Protein AF-A0A1F8V7Y5-F1 (afdb_monomer_lite)

Sequence (288 aa):
MPNHVTNILSINNTSYERVQEILEAIKYDDKGIGSVDFEKIIP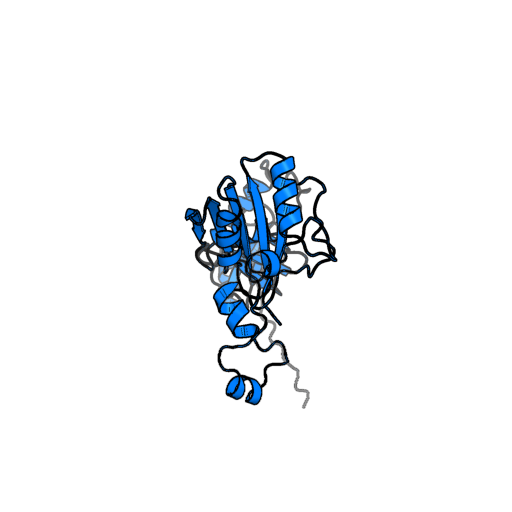MPNNIYRGNLGADEFKLYGENNWYDFCTQEWHTKWNSYWHDDNIEYEEGSSTIRFLTAWSAPDTIIKRLSEMFSDVEFEHKWADEDIGSNCGYCIWQNGEVLEAYLSEDGSKEAYKFAAEILEEELSFDKISGYGYTLTVDGKGYEYSSDVFISSDFQSDQTEGCPACLCYDKYNSKVWLELSTGENDVNITGHDISYYQKLCEDWGMRYCDSWGQYNTYVTELGEDAVRSAFHSEQVDEEIEIG

Foldseek 3Di:
DFWKKKKKKFWDDDDLVVLQVLQQQAADPVPGGLHGWLCSQPNDDPQAAEDDDDPVNCVVRPCRHPQNCCCVQQVFRDTWADPDPPQDDDPSGRMHMIMTTPAHRVNSVLSSQLVVQVIKMKMWMAIPVAQPRTWIFIDHNSDTPDIDDGDRQFQVRNVSNCVSVVHDQDADPVQQWHWDAQQVNGGIDIAHPWDWWFWFAFVLLPGQIWIWTHRQVSQKIFIDGPDDQPPPDPPPDHPVVSVVSRCVVPIHGHNDLVRVQVVLVVRHDRSCVTGRDDPPPPPPPPPD

Structure (mmCIF, N/CA/C/O backbone):
data_AF-A0A1F8V7Y5-F1
#
_entry.id   AF-A0A1F8V7Y5-F1
#
loop_
_atom_site.group_PDB
_atom_site.id
_atom_site.type_symbol
_atom_site.label_atom_id
_atom_site.label_alt_id
_atom_site.label_comp_id
_atom_site.label_asym_id
_atom_site.label_entity_id
_atom_site.label_seq_id
_atom_site.pdbx_PDB_ins_code
_atom_site.Cartn_x
_atom_site.Cartn_y
_atom_site.Cartn_z
_atom_site.occupancy
_atom_site.B_iso_or_equiv
_atom_site.auth_seq_id
_atom_site.auth_comp_id
_atom_site.auth_asym_id
_atom_site.auth_atom_id
_atom_site.pdbx_PDB_model_num
ATOM 1 N N . MET A 1 1 ? 4.632 -15.833 9.960 1.00 59.09 1 MET A N 1
ATOM 2 C CA . MET A 1 1 ? 4.600 -14.493 10.578 1.00 59.09 1 MET A CA 1
ATOM 3 C C . MET A 1 1 ? 3.253 -13.875 10.237 1.00 59.09 1 MET A C 1
ATOM 5 O O . MET A 1 1 ? 2.653 -14.353 9.277 1.00 59.09 1 MET A O 1
ATOM 9 N N . PRO A 1 2 ? 2.686 -12.977 11.057 1.00 77.12 2 PRO A N 1
ATOM 10 C CA . PRO A 1 2 ? 1.515 -12.222 10.623 1.00 77.12 2 PRO A CA 1
ATOM 11 C C . PRO A 1 2 ? 1.912 -11.258 9.500 1.00 77.12 2 PRO A C 1
ATOM 13 O O . PRO A 1 2 ? 3.058 -10.839 9.463 1.00 77.12 2 PRO A O 1
ATOM 16 N N . ASN A 1 3 ? 0.953 -10.959 8.631 1.00 89.06 3 ASN A N 1
ATOM 17 C CA . ASN A 1 3 ? 1.027 -9.863 7.673 1.00 89.06 3 ASN A CA 1
ATOM 18 C C . ASN A 1 3 ? 0.728 -8.551 8.415 1.00 89.06 3 ASN A C 1
ATOM 20 O O . ASN A 1 3 ? -0.233 -8.528 9.203 1.00 89.06 3 ASN A O 1
ATOM 24 N N . HIS A 1 4 ? 1.535 -7.515 8.233 1.00 93.19 4 HIS A N 1
ATOM 25 C CA . HIS A 1 4 ? 1.418 -6.242 8.943 1.00 93.19 4 HIS A CA 1
ATOM 26 C C . HIS A 1 4 ? 0.648 -5.209 8.122 1.00 93.19 4 HIS A C 1
ATOM 28 O O . HIS A 1 4 ? 1.029 -4.870 7.010 1.00 93.19 4 HIS A O 1
ATOM 34 N N . VAL A 1 5 ? -0.422 -4.670 8.706 1.00 95.81 5 VAL A N 1
ATOM 35 C CA . VAL A 1 5 ? -1.196 -3.581 8.105 1.00 95.81 5 VAL A CA 1
ATOM 36 C C . VAL A 1 5 ? -0.925 -2.306 8.884 1.00 95.81 5 VAL A C 1
ATOM 38 O O . VAL A 1 5 ? -1.157 -2.246 10.095 1.00 95.81 5 VAL A O 1
ATOM 41 N N . THR A 1 6 ? -0.439 -1.287 8.186 1.00 96.25 6 THR A N 1
ATOM 42 C CA . THR A 1 6 ? -0.293 0.072 8.703 1.00 96.25 6 THR A CA 1
ATOM 43 C C . THR A 1 6 ? -1.634 0.766 8.696 1.00 96.25 6 THR A C 1
ATOM 45 O O . THR A 1 6 ? -2.326 0.764 7.687 1.00 96.25 6 THR A O 1
ATOM 48 N N . ASN A 1 7 ? -1.986 1.388 9.817 1.00 97.31 7 ASN A N 1
ATOM 49 C CA . ASN A 1 7 ? -3.211 2.151 9.989 1.00 97.31 7 ASN A CA 1
ATOM 50 C C . ASN A 1 7 ? -2.868 3.573 10.418 1.00 97.31 7 ASN A C 1
ATOM 52 O O . ASN A 1 7 ? -2.041 3.775 11.309 1.00 97.31 7 ASN A O 1
ATOM 56 N N . ILE A 1 8 ? -3.555 4.542 9.825 1.00 97.25 8 ILE A N 1
ATOM 57 C CA . ILE A 1 8 ? -3.531 5.947 10.219 1.00 97.25 8 ILE A CA 1
ATOM 58 C C . ILE A 1 8 ? -4.964 6.331 10.570 1.00 97.25 8 ILE A C 1
ATOM 60 O O . ILE A 1 8 ? -5.852 6.251 9.721 1.00 97.25 8 ILE A O 1
ATOM 64 N N . LEU A 1 9 ? -5.196 6.713 11.823 1.00 98.06 9 LEU A N 1
ATOM 65 C CA . LEU A 1 9 ? -6.488 7.189 12.310 1.00 98.06 9 LEU A CA 1
ATOM 66 C C . LEU A 1 9 ? -6.387 8.678 12.629 1.00 98.06 9 LEU A C 1
ATOM 68 O O . LEU A 1 9 ? -5.636 9.063 13.524 1.00 98.06 9 LEU A O 1
ATOM 72 N N . SER A 1 10 ? -7.181 9.490 11.940 1.00 98.31 10 SER A N 1
ATOM 73 C CA . SER A 1 10 ? -7.279 10.935 12.129 1.00 98.31 10 SER A CA 1
ATOM 74 C C . SER A 1 10 ? -8.644 11.310 12.705 1.00 98.31 10 SER A C 1
ATOM 76 O O . SER A 1 10 ? -9.691 10.875 12.223 1.00 98.31 10 SER A O 1
ATOM 78 N N . ILE A 1 11 ? -8.626 12.119 13.763 1.00 98.38 11 ILE A N 1
ATOM 79 C CA . ILE A 1 11 ? -9.806 12.611 14.476 1.00 98.38 11 ILE A CA 1
ATOM 80 C C . ILE A 1 11 ? -10.086 14.037 13.998 1.00 98.38 11 ILE A C 1
ATOM 82 O O . ILE A 1 11 ? -9.348 14.972 14.322 1.00 98.38 11 ILE A O 1
ATOM 86 N N . ASN A 1 12 ? -11.153 14.206 13.224 1.00 94.62 12 ASN A N 1
ATOM 87 C CA . ASN A 1 12 ? -11.414 15.420 12.460 1.00 94.62 12 ASN A CA 1
ATOM 88 C C . ASN A 1 12 ? -12.597 16.220 13.021 1.00 94.62 12 ASN A C 1
ATOM 90 O O . ASN A 1 12 ? -13.421 15.730 13.795 1.00 94.62 12 ASN A O 1
ATOM 94 N N . ASN A 1 13 ? -12.684 17.487 12.602 1.00 93.12 13 ASN A N 1
ATOM 95 C CA . ASN A 1 13 ? -13.832 18.371 12.839 1.00 93.12 13 ASN A CA 1
ATOM 96 C C . ASN A 1 13 ? -14.235 18.545 14.317 1.00 93.12 13 ASN A C 1
ATOM 98 O O . ASN A 1 13 ? -15.399 18.799 14.624 1.00 93.12 13 ASN A O 1
ATOM 102 N N . THR A 1 14 ? -13.276 18.452 15.242 1.00 96.25 14 THR A N 1
ATOM 103 C CA . THR A 1 14 ? -13.531 18.580 16.681 1.00 96.25 14 THR A CA 1
ATOM 104 C C . THR A 1 14 ? -12.452 19.393 17.401 1.00 96.25 14 THR A C 1
ATOM 106 O O . THR A 1 14 ? -11.447 19.779 16.804 1.00 96.25 14 THR A O 1
ATOM 109 N N . SER A 1 15 ? -12.682 19.735 18.672 1.00 97.19 15 SER A N 1
ATOM 110 C CA . SER A 1 15 ? -11.731 20.536 19.452 1.00 97.19 15 SER A CA 1
ATOM 111 C C . SER A 1 15 ? -10.549 19.700 19.939 1.00 97.19 15 SER A C 1
ATOM 113 O O . SER A 1 15 ? -10.656 18.486 20.106 1.00 97.19 15 SER A O 1
ATOM 115 N N . TYR A 1 16 ? -9.432 20.363 20.239 1.00 96.56 16 TYR A N 1
ATOM 116 C CA . TYR A 1 16 ? -8.260 19.717 20.828 1.00 96.56 16 TYR A CA 1
ATOM 117 C C . TYR A 1 16 ? -8.607 18.939 22.106 1.00 96.56 16 TYR A C 1
ATOM 119 O O . TYR A 1 16 ? -8.193 17.799 22.281 1.00 96.56 16 TYR A O 1
ATOM 127 N N . GLU A 1 17 ? -9.422 19.521 22.987 1.00 97.38 17 GLU A N 1
ATOM 128 C CA . GLU A 1 17 ? -9.846 18.876 24.233 1.00 97.38 17 GLU A CA 1
ATOM 129 C C . GLU A 1 17 ? -10.647 17.600 23.964 1.00 97.38 17 GLU A C 1
ATOM 131 O O . GLU A 1 17 ? -10.476 16.609 24.673 1.00 97.38 17 GLU A O 1
ATOM 136 N N . ARG A 1 18 ? -11.486 17.608 22.921 1.00 97.88 18 ARG A N 1
ATOM 137 C CA . ARG A 1 18 ? -12.271 16.441 22.516 1.00 97.88 18 ARG A CA 1
ATOM 138 C C . ARG A 1 18 ? -11.390 15.350 21.910 1.00 97.88 18 ARG A C 1
ATOM 140 O O . ARG A 1 18 ? -11.590 14.183 22.229 1.00 97.88 18 ARG A O 1
ATOM 147 N N . VAL A 1 19 ? -10.384 15.720 21.112 1.00 98.19 19 VAL A N 1
ATOM 148 C CA . VAL A 1 19 ? -9.343 14.788 20.644 1.00 98.19 19 VAL A CA 1
ATOM 149 C C . VAL A 1 19 ? -8.652 14.127 21.838 1.00 98.19 19 VAL A C 1
ATOM 151 O O . VAL A 1 19 ? -8.581 12.903 21.897 1.00 98.19 19 VAL A O 1
ATOM 154 N N . GLN A 1 20 ? -8.195 14.910 22.821 1.00 97.56 20 GLN A N 1
ATOM 155 C CA . GLN A 1 20 ? -7.506 14.368 23.997 1.00 97.56 20 GLN A CA 1
ATOM 156 C C . GLN A 1 20 ? -8.400 13.437 24.827 1.00 97.56 20 GLN A C 1
ATOM 158 O O . GLN A 1 20 ? -7.933 12.394 25.272 1.00 97.56 20 GLN A O 1
ATOM 163 N N . GLU A 1 21 ? -9.684 13.766 25.003 1.00 97.88 21 GLU A N 1
ATOM 164 C CA . GLU A 1 21 ? -10.646 12.884 25.679 1.00 97.88 21 GLU A CA 1
ATOM 165 C C . GLU A 1 21 ? -10.767 11.523 24.980 1.00 97.88 21 GLU A C 1
ATOM 167 O O . GLU A 1 21 ? -10.748 10.484 25.642 1.00 97.88 21 GLU A O 1
ATOM 172 N N . ILE A 1 22 ? -10.861 11.523 23.647 1.00 98.44 22 ILE A N 1
ATOM 173 C CA . ILE A 1 22 ? -10.968 10.298 22.846 1.00 98.44 22 ILE A CA 1
ATOM 174 C C . ILE A 1 22 ? -9.690 9.470 22.966 1.00 98.44 22 ILE A C 1
ATOM 176 O O . ILE A 1 22 ? -9.761 8.279 23.268 1.00 98.44 22 ILE A O 1
ATOM 180 N N . LEU A 1 23 ? -8.524 10.093 22.776 1.00 97.75 23 LEU A N 1
ATOM 181 C CA . LEU A 1 23 ? -7.236 9.403 22.862 1.00 97.75 23 LEU A CA 1
ATOM 182 C C . LEU A 1 23 ? -6.987 8.827 24.266 1.00 97.75 23 LEU A C 1
ATOM 184 O O . LEU A 1 23 ? -6.510 7.701 24.399 1.00 97.75 23 LEU A O 1
ATOM 188 N N . GLU A 1 24 ? -7.366 9.551 25.321 1.00 97.62 24 GLU A N 1
ATOM 189 C CA . GLU A 1 24 ? -7.280 9.073 26.705 1.00 97.62 24 GLU A CA 1
ATOM 190 C C . GLU A 1 24 ? -8.206 7.872 26.962 1.00 97.62 24 GLU A C 1
ATOM 192 O O . GLU A 1 24 ? -7.855 6.962 27.718 1.00 97.62 24 GLU A O 1
ATOM 197 N N . ALA A 1 25 ? -9.374 7.836 26.315 1.00 98.31 25 ALA A N 1
ATOM 198 C CA . ALA A 1 25 ? -10.334 6.745 26.455 1.00 98.31 25 ALA A CA 1
ATOM 199 C C . ALA A 1 25 ? -9.883 5.449 25.763 1.00 98.31 25 ALA A C 1
ATOM 201 O O . ALA A 1 25 ? -10.241 4.369 26.234 1.00 98.31 25 ALA A O 1
ATOM 202 N N . ILE A 1 26 ? -9.109 5.542 24.677 1.00 97.69 26 ILE A N 1
ATOM 203 C CA . ILE A 1 26 ? -8.731 4.377 23.859 1.00 97.69 26 ILE A CA 1
ATOM 204 C C . ILE A 1 26 ? -7.287 3.925 24.040 1.00 97.69 26 ILE A C 1
ATOM 206 O O . ILE A 1 26 ? -6.949 2.849 23.575 1.00 97.69 26 ILE A O 1
ATOM 210 N N . LYS A 1 27 ? -6.421 4.692 24.701 1.00 95.94 27 LYS A N 1
ATOM 211 C CA . LYS A 1 27 ? -5.013 4.311 24.875 1.00 95.94 27 LYS A CA 1
ATOM 212 C C . LYS A 1 27 ? -4.817 3.025 25.667 1.00 95.94 27 LYS A C 1
ATOM 214 O O . LYS A 1 27 ? -5.579 2.737 26.586 1.00 95.94 27 LYS A O 1
ATOM 219 N N . TYR A 1 28 ? -3.698 2.350 25.455 1.00 94.88 28 TYR A N 1
ATOM 220 C CA . TYR A 1 28 ? -3.173 1.390 26.420 1.00 94.88 28 TYR A CA 1
ATOM 221 C C . TYR A 1 28 ? -2.756 2.086 27.723 1.00 94.88 28 TYR A C 1
ATOM 223 O O . TYR A 1 28 ? -2.232 3.206 27.728 1.00 94.88 28 TYR A O 1
ATOM 231 N N . ASP A 1 29 ? -2.958 1.409 28.852 1.00 94.25 29 ASP A N 1
ATOM 232 C CA . ASP A 1 29 ? -2.593 1.946 30.168 1.00 94.25 29 ASP A CA 1
ATOM 233 C C . ASP A 1 29 ? -1.075 2.036 30.372 1.00 94.25 29 ASP A C 1
ATOM 235 O O . ASP A 1 29 ? -0.604 2.955 31.041 1.00 94.25 29 ASP A O 1
ATOM 239 N N . ASP A 1 30 ? -0.313 1.115 29.781 1.00 92.00 30 ASP A N 1
ATOM 240 C CA . ASP A 1 30 ? 1.146 1.037 29.884 1.00 92.00 30 ASP A CA 1
ATOM 241 C C . ASP A 1 30 ? 1.889 1.812 28.783 1.00 92.00 30 ASP A C 1
ATOM 243 O O . ASP A 1 30 ? 3.066 2.122 28.967 1.00 92.00 30 ASP A O 1
ATOM 247 N N . LYS A 1 31 ? 1.226 2.141 27.663 1.00 90.06 31 LYS A N 1
ATOM 248 C CA . LYS A 1 31 ? 1.827 2.901 26.546 1.00 90.06 31 LYS A CA 1
ATOM 249 C C . LYS A 1 31 ? 1.446 4.376 26.511 1.00 90.06 31 LYS A C 1
ATOM 251 O O . LYS A 1 31 ? 2.251 5.184 26.069 1.00 90.06 31 LYS A O 1
ATOM 256 N N . GLY A 1 32 ? 0.270 4.751 27.015 1.00 92.50 32 GLY A N 1
ATOM 257 C CA . GLY A 1 32 ? -0.157 6.151 27.014 1.00 92.50 32 GLY A CA 1
ATOM 258 C C . GLY A 1 32 ? -0.763 6.617 25.682 1.00 92.50 32 GLY A C 1
ATOM 259 O O . GLY A 1 32 ? -1.051 5.813 24.796 1.00 92.50 32 GLY A O 1
ATOM 260 N N . ILE A 1 33 ? -1.020 7.924 25.576 1.00 93.56 33 ILE A N 1
ATOM 261 C CA . ILE A 1 33 ? -1.621 8.564 24.393 1.00 93.56 33 ILE A CA 1
ATOM 262 C C . ILE A 1 33 ? -0.774 8.284 23.142 1.00 93.56 33 ILE A C 1
ATOM 264 O O . ILE A 1 33 ? 0.447 8.202 23.223 1.00 93.56 33 ILE A O 1
ATOM 268 N N . GLY A 1 34 ? -1.444 8.127 21.998 1.00 91.50 34 GLY A N 1
ATOM 269 C CA . GLY A 1 34 ? -0.832 7.676 20.744 1.00 91.50 34 GLY A CA 1
ATOM 270 C C . GLY A 1 34 ? -1.051 6.190 20.468 1.00 91.50 34 GLY A C 1
ATOM 271 O O . GLY A 1 34 ? -0.716 5.710 19.391 1.00 91.50 34 GLY A O 1
ATOM 272 N N . SER A 1 35 ? -1.648 5.473 21.425 1.00 94.31 35 SER A N 1
ATOM 273 C CA . SER A 1 35 ? -1.939 4.047 21.337 1.00 94.31 35 SER A CA 1
ATOM 274 C C . SER A 1 35 ? -3.439 3.736 21.241 1.00 94.31 35 SER A C 1
ATOM 276 O O . SER A 1 35 ? -4.258 4.561 21.640 1.00 94.31 35 SER A O 1
ATOM 278 N N . VAL A 1 36 ? -3.809 2.568 20.692 1.00 96.06 36 VAL A N 1
ATOM 279 C CA . VAL A 1 36 ? -5.210 2.147 20.485 1.00 96.06 36 VAL A CA 1
ATOM 280 C C . VAL A 1 36 ? -5.448 0.748 21.045 1.00 96.06 36 VAL A C 1
ATOM 282 O O . VAL A 1 36 ? -5.140 -0.256 20.414 1.00 96.06 36 VAL A O 1
ATOM 285 N N . ASP A 1 37 ? -6.025 0.670 22.230 1.00 97.38 37 ASP A N 1
ATOM 286 C CA . ASP A 1 37 ? -6.402 -0.577 22.872 1.00 97.38 37 ASP A CA 1
ATOM 287 C C . ASP A 1 37 ? -7.818 -0.999 22.453 1.00 97.38 37 ASP A C 1
ATOM 289 O O . ASP A 1 37 ? -8.823 -0.430 22.891 1.00 97.38 37 ASP A O 1
ATOM 293 N N . PHE A 1 38 ? -7.907 -2.034 21.619 1.00 98.38 38 PHE A N 1
ATOM 294 C CA . PHE A 1 38 ? -9.176 -2.57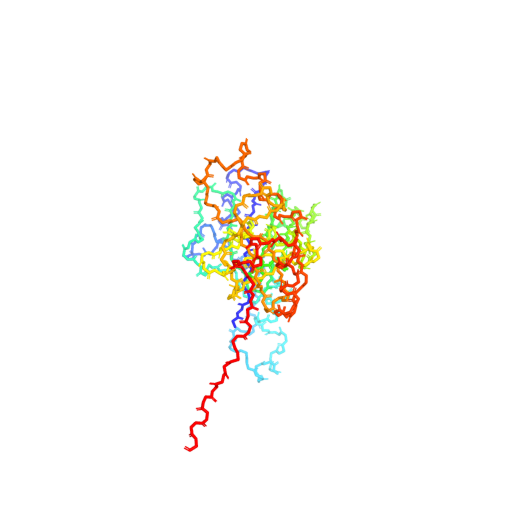8 21.137 1.00 98.38 38 PHE A CA 1
ATOM 295 C C . PHE A 1 38 ? -10.056 -3.105 22.274 1.00 98.38 38 PHE A C 1
ATOM 297 O O . PHE A 1 38 ? -11.279 -3.022 22.169 1.00 98.38 38 PHE A O 1
ATOM 304 N N . GLU A 1 39 ? -9.474 -3.536 23.399 1.00 97.56 39 GLU A N 1
ATOM 305 C CA . GLU A 1 39 ? -10.227 -3.982 24.578 1.00 97.56 39 GLU A CA 1
ATOM 306 C C . GLU A 1 39 ? -11.040 -2.848 25.220 1.00 97.56 39 GLU A C 1
ATOM 308 O O . GLU A 1 39 ? -12.059 -3.100 25.865 1.00 97.56 39 GLU A O 1
ATOM 313 N N . LYS A 1 40 ? -10.639 -1.585 25.032 1.00 98.38 40 LYS A N 1
ATOM 314 C CA . LYS A 1 40 ? -11.397 -0.422 25.524 1.00 98.38 40 LYS A CA 1
ATOM 315 C C . LYS A 1 40 ? -12.559 -0.031 24.612 1.00 98.38 40 LYS A C 1
ATOM 317 O O . LYS A 1 40 ? -13.447 0.703 25.045 1.00 98.38 40 LYS A O 1
ATOM 322 N N . ILE A 1 41 ? -12.569 -0.530 23.376 1.00 98.50 41 ILE A N 1
ATOM 323 C CA . ILE A 1 41 ? -13.566 -0.204 22.349 1.00 98.50 41 ILE A CA 1
ATOM 324 C C . ILE A 1 41 ? -14.566 -1.362 22.204 1.00 98.50 41 ILE A C 1
ATOM 326 O O . ILE A 1 41 ? -15.775 -1.175 22.379 1.00 98.50 41 ILE A O 1
ATOM 330 N N . ILE A 1 42 ? -14.061 -2.572 21.944 1.00 98.50 42 ILE A N 1
ATOM 331 C CA . ILE A 1 42 ? -14.821 -3.826 21.900 1.00 98.50 42 ILE A CA 1
ATOM 332 C C . ILE A 1 42 ? -14.139 -4.827 22.850 1.00 98.50 42 ILE A C 1
ATOM 334 O O . ILE A 1 42 ? -13.244 -5.560 22.428 1.00 98.50 42 ILE A O 1
ATOM 338 N N . PRO A 1 43 ? -14.537 -4.874 24.136 1.00 97.44 43 PRO A N 1
ATOM 339 C CA . PRO A 1 43 ? -13.896 -5.733 25.121 1.00 97.44 43 PRO A CA 1
ATOM 340 C C . PRO A 1 43 ? -14.174 -7.208 24.857 1.00 97.44 43 PRO A C 1
ATOM 342 O O . PRO A 1 43 ? -15.318 -7.638 24.671 1.00 97.44 43 PRO A O 1
ATOM 345 N N . MET A 1 44 ? -13.121 -8.001 24.963 1.00 96.06 44 MET A N 1
ATOM 346 C CA . MET A 1 44 ? -13.172 -9.443 24.905 1.00 96.06 44 MET A CA 1
ATOM 347 C C . MET A 1 44 ? -13.888 -10.012 26.143 1.00 96.06 44 MET A C 1
ATOM 349 O O . MET A 1 44 ? -13.473 -9.743 27.278 1.00 96.06 44 MET A O 1
ATOM 353 N N . PRO A 1 45 ? -14.922 -10.861 25.985 1.00 95.38 45 PRO A N 1
ATOM 354 C CA . PRO A 1 45 ? -15.656 -11.412 27.115 1.00 95.38 45 PRO A CA 1
ATOM 355 C C . PRO A 1 45 ? -14.772 -12.256 28.044 1.00 95.38 45 PRO A C 1
ATOM 357 O O . PRO A 1 45 ? -13.883 -12.989 27.614 1.00 95.38 45 PRO A O 1
ATOM 360 N N . ASN A 1 46 ? -15.060 -12.215 29.347 1.00 93.38 46 ASN A N 1
ATOM 361 C CA . ASN A 1 46 ? -14.278 -12.931 30.367 1.00 93.38 46 ASN A CA 1
ATOM 362 C C . ASN A 1 46 ? -14.373 -14.465 30.273 1.00 93.38 46 ASN A C 1
ATOM 364 O O . ASN A 1 46 ? -13.572 -15.170 30.881 1.00 93.38 46 ASN A O 1
ATOM 368 N N . ASN A 1 47 ? -15.384 -14.992 29.581 1.00 92.31 47 ASN A N 1
ATOM 369 C CA . ASN A 1 47 ? -15.666 -16.424 29.482 1.00 92.31 47 ASN A CA 1
ATOM 370 C C . ASN A 1 47 ? -15.014 -17.102 28.269 1.00 92.31 47 ASN A C 1
ATOM 372 O O . ASN A 1 47 ? -15.292 -18.282 28.034 1.00 92.31 47 ASN A O 1
ATOM 376 N N . ILE A 1 48 ? -14.185 -16.393 27.501 1.00 94.12 48 ILE A N 1
ATOM 377 C CA . ILE A 1 48 ? -13.519 -16.976 26.337 1.00 94.12 48 ILE A CA 1
ATOM 378 C C . ILE A 1 48 ? -12.136 -17.521 26.688 1.00 94.12 48 ILE A C 1
ATOM 380 O O . ILE A 1 48 ? -11.440 -17.014 27.572 1.00 94.12 48 ILE A O 1
ATOM 384 N N . TYR A 1 49 ? -11.723 -18.580 25.997 1.00 95.62 49 TYR A N 1
ATOM 385 C CA . TYR A 1 49 ? -10.416 -19.189 26.216 1.00 95.62 49 TYR A CA 1
ATOM 386 C C . TYR A 1 49 ? -9.287 -18.332 25.623 1.00 95.62 49 TYR A C 1
ATOM 388 O O . TYR A 1 49 ? -9.285 -18.060 24.427 1.00 95.62 49 TYR A O 1
ATOM 396 N N . ARG A 1 50 ? -8.304 -17.946 26.449 1.00 94.12 50 ARG A N 1
ATOM 397 C CA . ARG A 1 50 ? -7.166 -17.068 26.084 1.00 94.12 50 ARG A CA 1
ATOM 398 C C . ARG A 1 50 ? -5.806 -17.783 26.021 1.00 94.12 50 ARG A C 1
ATOM 400 O O . ARG A 1 50 ? -4.765 -17.137 25.995 1.00 94.12 50 ARG A O 1
ATOM 407 N N . GLY A 1 51 ? -5.802 -19.114 26.077 1.00 93.19 51 GLY A N 1
ATOM 408 C CA . GLY A 1 51 ? -4.572 -19.908 26.052 1.00 93.19 51 GLY A CA 1
ATOM 409 C C . GLY A 1 51 ? -4.083 -20.240 24.640 1.00 93.19 51 GLY A C 1
ATOM 410 O O . GLY A 1 51 ? -4.629 -19.778 23.636 1.00 93.19 51 GLY A O 1
ATOM 411 N N . ASN A 1 52 ? -3.046 -21.077 24.572 1.00 93.44 52 ASN A N 1
ATOM 412 C CA . ASN A 1 52 ? -2.514 -21.580 23.308 1.00 93.44 52 ASN A CA 1
ATOM 413 C C . ASN A 1 52 ? -3.555 -22.453 22.602 1.00 93.44 52 ASN A C 1
ATOM 415 O O . ASN A 1 52 ? -4.081 -23.387 23.196 1.00 93.44 52 ASN A O 1
ATOM 419 N N . LEU A 1 53 ? -3.814 -22.173 21.327 1.00 91.75 53 LEU A N 1
A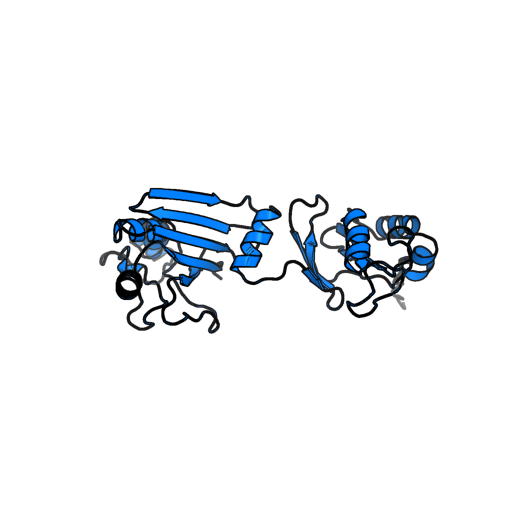TOM 420 C CA . LEU A 1 53 ? -4.785 -22.919 20.535 1.00 91.75 53 LEU A CA 1
ATOM 421 C C . LEU A 1 53 ? -4.103 -24.058 19.778 1.00 91.75 53 LEU A C 1
ATOM 423 O O . LEU A 1 53 ? -3.452 -23.844 18.756 1.00 91.75 53 LEU A O 1
ATOM 427 N N . GLY A 1 54 ? -4.248 -25.274 20.304 1.00 91.56 54 GLY A N 1
ATOM 428 C CA . GLY A 1 54 ? -3.937 -26.520 19.616 1.00 91.56 54 GLY A CA 1
ATOM 429 C C . GLY A 1 54 ? -5.194 -27.213 19.089 1.00 91.56 54 GLY A C 1
ATOM 430 O O . GLY A 1 54 ? -6.325 -26.774 19.300 1.00 91.56 54 GLY A O 1
ATOM 431 N N . ALA A 1 55 ? -5.004 -28.343 18.406 1.00 92.75 55 ALA A N 1
ATOM 432 C CA . ALA A 1 55 ? -6.111 -29.122 17.850 1.00 92.75 55 ALA A CA 1
ATOM 433 C C . ALA A 1 55 ? -7.103 -29.620 18.918 1.00 92.75 55 ALA A C 1
ATOM 435 O O . ALA A 1 55 ? -8.271 -29.849 18.606 1.00 92.75 55 ALA A O 1
ATOM 436 N N . ASP A 1 56 ? -6.656 -29.814 20.159 1.00 95.12 56 ASP A N 1
ATOM 437 C CA . ASP A 1 56 ? -7.517 -30.264 21.252 1.00 95.12 56 ASP A CA 1
ATOM 438 C C . ASP A 1 56 ? -8.263 -29.096 21.907 1.00 95.12 56 ASP A C 1
ATOM 440 O O . ASP A 1 56 ? -9.454 -29.227 22.191 1.00 95.12 56 ASP A O 1
ATOM 444 N N . GLU A 1 57 ? -7.634 -27.927 22.045 1.00 95.25 57 GLU A N 1
ATOM 445 C CA . GLU A 1 57 ? -8.303 -26.706 22.503 1.00 95.25 57 GLU A CA 1
ATOM 446 C C . GLU A 1 57 ? -9.386 -26.255 21.521 1.00 95.25 57 GLU A C 1
ATOM 448 O O . GLU A 1 57 ? -10.488 -25.927 21.954 1.00 95.25 57 GLU A O 1
ATOM 453 N N . PHE A 1 58 ? -9.140 -26.333 20.208 1.00 90.38 58 PHE A N 1
ATOM 454 C CA . PHE A 1 58 ? -10.178 -26.054 19.209 1.00 90.38 58 PHE A CA 1
ATOM 455 C C . PHE A 1 58 ? -11.386 -26.990 19.345 1.00 90.38 58 PHE A C 1
ATOM 457 O O . PHE A 1 58 ? -12.524 -26.542 19.232 1.00 90.38 58 PHE A O 1
ATOM 464 N N . LYS A 1 59 ? -11.179 -28.280 19.649 1.00 92.56 59 LYS A N 1
ATOM 465 C CA . LYS A 1 59 ? -12.295 -29.211 19.907 1.00 92.56 59 LYS A CA 1
ATOM 466 C C . LYS A 1 59 ? -13.045 -28.878 21.195 1.00 92.56 59 LYS A C 1
ATOM 468 O O . LYS A 1 59 ? -14.244 -29.133 21.271 1.00 92.56 59 LYS A O 1
ATOM 473 N N . LEU A 1 60 ? -12.340 -28.389 22.215 1.00 94.12 60 LEU A N 1
ATOM 474 C CA . LEU A 1 60 ? -12.916 -28.122 23.530 1.00 94.12 60 LEU A CA 1
ATOM 475 C C . LEU A 1 60 ? -13.704 -26.810 23.562 1.00 94.12 60 LEU A C 1
ATOM 477 O O . LEU A 1 60 ? -14.777 -26.761 24.160 1.00 94.12 60 LEU A O 1
ATOM 481 N N . TYR A 1 61 ? -13.164 -25.763 22.943 1.00 93.31 61 TYR A N 1
ATOM 482 C CA . TYR A 1 61 ? -13.709 -24.412 23.031 1.00 93.31 61 TYR A CA 1
ATOM 483 C C . TYR A 1 61 ? -14.496 -23.994 21.788 1.00 93.31 61 TYR A C 1
ATOM 485 O O . TYR A 1 61 ? -15.314 -23.081 21.897 1.00 93.31 61 TYR A O 1
ATOM 493 N N . GLY A 1 62 ? -14.315 -24.661 20.640 1.00 91.69 62 GLY A N 1
ATOM 494 C CA . GLY A 1 62 ? -14.912 -24.215 19.378 1.00 91.69 62 GLY A CA 1
ATOM 495 C C . GLY A 1 62 ? -14.585 -22.742 19.139 1.00 91.69 62 GLY A C 1
ATOM 496 O O . GLY A 1 62 ? -13.468 -22.330 19.424 1.00 91.69 62 GLY A O 1
ATOM 497 N N . GLU A 1 63 ? -15.579 -21.948 18.744 1.00 91.50 63 GLU A N 1
ATOM 498 C CA . GLU A 1 63 ? -15.465 -20.494 18.524 1.00 91.50 63 GLU A CA 1
ATOM 499 C C . GLU A 1 63 ? -15.339 -19.668 19.823 1.00 91.50 63 GLU A C 1
ATOM 501 O O . GLU A 1 63 ? -15.078 -18.470 19.785 1.00 91.50 63 GLU A O 1
ATOM 506 N N . ASN A 1 64 ? -15.498 -20.273 21.010 1.00 95.12 64 ASN A N 1
ATOM 507 C CA . ASN A 1 64 ? -15.402 -19.567 22.296 1.00 95.12 64 ASN A CA 1
ATOM 508 C C . ASN A 1 64 ? -13.940 -19.397 22.754 1.00 95.12 64 ASN A C 1
ATOM 510 O O . ASN A 1 64 ? -13.552 -19.788 23.864 1.00 95.12 64 ASN A O 1
ATOM 514 N N . ASN A 1 65 ? -13.110 -18.826 21.888 1.00 95.50 65 ASN A N 1
ATOM 515 C CA . ASN A 1 65 ? -11.703 -18.557 22.141 1.00 95.50 65 ASN A CA 1
ATOM 516 C C . ASN A 1 65 ? -11.283 -17.178 21.609 1.00 95.50 65 ASN A C 1
ATOM 518 O O . ASN A 1 65 ? -11.995 -16.549 20.832 1.00 95.50 65 ASN A O 1
ATOM 522 N N . TRP A 1 66 ? -10.118 -16.709 22.054 1.00 95.62 66 TRP A N 1
ATOM 523 C CA . TRP A 1 66 ? -9.599 -15.387 21.712 1.00 95.62 66 TRP A CA 1
ATOM 524 C C . TRP A 1 66 ? -9.406 -15.172 20.211 1.00 95.62 66 TRP A C 1
ATOM 526 O O . TRP A 1 66 ? -9.615 -14.063 19.741 1.00 95.62 66 TRP A O 1
ATOM 536 N N . TYR A 1 67 ? -9.013 -16.201 19.463 1.00 95.25 67 TYR A N 1
ATOM 537 C CA . TYR A 1 67 ? -8.692 -16.080 18.046 1.00 95.25 67 TYR A CA 1
ATOM 538 C C . TYR A 1 67 ? -9.944 -15.842 17.213 1.00 95.25 67 TYR A C 1
ATOM 540 O O . TYR A 1 67 ? -9.996 -14.893 16.431 1.00 95.25 67 TYR A O 1
ATOM 548 N N . ASP A 1 68 ? -10.963 -16.674 17.423 1.00 95.62 68 ASP A N 1
ATOM 549 C CA . ASP A 1 68 ? -12.242 -16.521 16.735 1.00 95.62 68 ASP A CA 1
ATOM 550 C C . ASP A 1 68 ? -12.925 -15.215 17.154 1.00 95.62 68 ASP A C 1
ATOM 552 O O . ASP A 1 68 ? -13.413 -14.491 16.294 1.00 95.62 68 ASP A O 1
ATOM 556 N N . PHE A 1 69 ? -12.853 -14.831 18.435 1.00 96.88 69 PHE A N 1
ATOM 557 C CA . PHE A 1 69 ? -13.352 -13.526 18.875 1.00 96.88 69 PHE A CA 1
ATOM 558 C C . PHE A 1 69 ? -12.659 -12.364 18.153 1.00 96.88 69 PHE A C 1
ATOM 560 O O . PHE A 1 69 ? -13.337 -11.543 17.549 1.00 96.88 69 PHE A O 1
ATOM 567 N N . CYS A 1 70 ? -11.323 -12.283 18.181 1.00 96.94 70 CYS A N 1
ATOM 568 C CA . CYS A 1 70 ? -10.606 -11.169 17.554 1.00 96.94 70 CYS A CA 1
ATOM 569 C C . CYS A 1 70 ? -10.899 -11.092 16.051 1.00 96.94 70 CYS A C 1
ATOM 571 O O . CYS A 1 70 ? -11.217 -10.026 15.535 1.00 96.94 70 CYS A O 1
ATOM 573 N N . THR A 1 71 ? -10.856 -12.228 15.353 1.00 96.12 71 THR A N 1
ATOM 574 C CA . THR A 1 71 ? -11.092 -12.257 13.903 1.00 96.12 71 THR A CA 1
ATOM 575 C C . THR A 1 71 ? -12.533 -11.923 13.517 1.00 96.12 71 THR A C 1
ATOM 577 O O . THR A 1 71 ? -12.744 -11.397 12.431 1.00 96.12 71 THR A O 1
ATOM 580 N N . GLN A 1 72 ? -13.516 -12.176 14.384 1.00 96.06 72 GLN A N 1
ATOM 581 C CA . GLN A 1 72 ? -14.922 -11.842 14.132 1.00 96.06 72 GLN A CA 1
ATOM 582 C C . GLN A 1 72 ? -15.295 -10.426 14.581 1.00 96.06 72 GLN A C 1
ATOM 584 O O . GLN A 1 72 ? -16.073 -9.761 13.910 1.00 96.06 72 GLN A O 1
ATOM 589 N N . GLU A 1 73 ? -14.761 -9.964 15.710 1.00 97.56 73 GLU A N 1
ATOM 590 C CA . GLU A 1 73 ? -15.211 -8.731 16.364 1.00 97.56 73 GLU A CA 1
ATOM 591 C C . GLU A 1 73 ? -14.258 -7.561 16.137 1.00 97.56 73 GLU A C 1
ATOM 593 O O . GLU A 1 73 ? -14.699 -6.416 16.089 1.00 97.56 73 GLU A O 1
ATOM 598 N N . TRP A 1 74 ? -12.957 -7.814 15.986 1.00 97.88 74 TRP A N 1
ATOM 599 C CA . TRP A 1 74 ? -11.949 -6.790 15.669 1.00 97.88 74 TRP A CA 1
ATOM 600 C C . TRP A 1 74 ? -11.500 -6.845 14.209 1.00 97.88 74 TRP A C 1
ATOM 602 O O . TRP A 1 74 ? -10.789 -5.952 13.760 1.00 97.88 74 TRP A O 1
ATOM 612 N N . HIS A 1 75 ? -11.866 -7.920 13.503 1.00 97.31 75 HIS A N 1
ATOM 613 C CA . HIS A 1 75 ? -11.420 -8.287 12.158 1.00 97.31 75 HIS A CA 1
ATOM 614 C C . HIS A 1 75 ? -9.915 -8.516 11.999 1.00 97.31 75 HIS A C 1
ATOM 616 O O . HIS A 1 75 ? -9.483 -8.963 10.941 1.00 97.31 75 HIS A O 1
ATOM 622 N N . THR A 1 76 ? -9.130 -8.337 13.058 1.00 96.94 76 THR A N 1
ATOM 623 C CA . THR A 1 76 ? -7.684 -8.559 13.105 1.00 96.94 76 THR A CA 1
ATOM 624 C C . THR A 1 76 ? -7.353 -9.777 13.956 1.00 96.94 76 THR A C 1
ATOM 626 O O . THR A 1 76 ? -8.145 -10.234 14.782 1.00 96.94 76 THR A O 1
ATOM 629 N N . LYS A 1 77 ? -6.140 -10.321 13.809 1.00 95.12 77 LYS A N 1
ATOM 630 C CA . LYS A 1 77 ? -5.726 -11.471 14.633 1.00 95.12 77 LYS A CA 1
ATOM 631 C C . LYS A 1 77 ? -5.684 -11.136 16.124 1.00 95.12 77 LYS A C 1
ATOM 633 O O . LYS A 1 77 ? -6.132 -11.927 16.948 1.00 95.12 77 LYS A O 1
ATOM 638 N N . TRP A 1 78 ? -5.054 -10.011 16.448 1.00 94.12 78 TRP A N 1
ATOM 639 C CA . TRP A 1 78 ? -4.752 -9.525 17.794 1.00 94.12 78 TRP A CA 1
ATOM 640 C C . TRP A 1 78 ? -5.037 -8.022 17.855 1.00 94.12 78 TRP A C 1
ATOM 642 O O . TRP A 1 78 ? -5.361 -7.403 16.840 1.00 94.12 78 TRP A O 1
ATOM 652 N N . ASN A 1 79 ? -4.887 -7.457 19.050 1.00 96.12 79 ASN A N 1
ATOM 653 C CA . ASN A 1 79 ? -4.977 -6.022 19.305 1.00 96.12 79 ASN A CA 1
ATOM 654 C C . ASN A 1 79 ? -3.937 -5.233 18.477 1.00 96.12 79 ASN A C 1
ATOM 656 O O . ASN A 1 79 ? -3.036 -5.834 17.882 1.00 96.12 79 ASN A O 1
ATOM 660 N N . SER A 1 80 ? -4.052 -3.905 18.431 1.00 95.50 80 SER A N 1
ATOM 661 C CA . SER A 1 80 ? -3.072 -3.063 17.738 1.00 95.50 80 SER A CA 1
ATOM 662 C C . SER A 1 80 ? -1.697 -3.123 18.408 1.00 95.50 80 SER A C 1
ATOM 664 O O . SER A 1 80 ? -1.581 -3.429 19.599 1.00 95.50 80 SER A O 1
ATOM 666 N N . TYR A 1 81 ? -0.644 -2.822 17.659 1.00 92.38 81 TYR A N 1
ATOM 667 C CA . TYR A 1 81 ? 0.722 -2.829 18.175 1.00 92.38 81 TYR A CA 1
ATOM 668 C C . TYR A 1 81 ? 1.638 -1.870 17.400 1.00 92.38 81 TYR A C 1
ATOM 670 O O . TYR A 1 81 ? 1.261 -1.300 16.376 1.00 92.38 81 TYR A O 1
ATOM 678 N N . TRP A 1 82 ? 2.870 -1.741 17.894 1.00 82.62 82 TRP A N 1
ATOM 679 C CA . TRP A 1 82 ? 4.002 -1.072 17.254 1.00 82.62 82 TRP A CA 1
ATOM 680 C C . TRP A 1 82 ? 5.076 -2.141 17.057 1.00 82.62 82 TRP A C 1
ATOM 682 O O . TRP A 1 82 ? 5.472 -2.774 18.035 1.00 82.62 82 TRP A O 1
ATOM 692 N N . HIS A 1 83 ? 5.498 -2.396 15.818 1.00 60.47 83 HIS A N 1
ATOM 693 C CA . HIS A 1 83 ? 6.664 -3.258 15.549 1.00 60.47 83 HIS A CA 1
ATOM 694 C C . HIS A 1 83 ? 7.941 -2.462 15.363 1.00 60.47 83 HIS A C 1
ATOM 696 O O . HIS A 1 83 ? 9.021 -3.022 15.523 1.00 60.47 83 HIS A O 1
ATOM 702 N N . ASP A 1 84 ? 7.806 -1.182 15.034 1.00 57.47 84 ASP A N 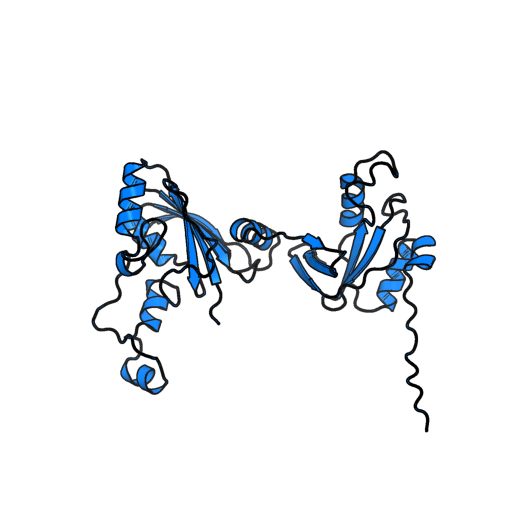1
ATOM 703 C CA . ASP A 1 84 ? 8.921 -0.291 14.790 1.00 57.47 84 ASP A CA 1
ATOM 704 C C . ASP A 1 84 ? 8.958 0.788 15.877 1.00 57.47 84 ASP A C 1
ATOM 706 O O . ASP A 1 84 ? 7.946 1.445 16.141 1.00 57.47 84 ASP A O 1
ATOM 710 N N . ASP A 1 85 ? 10.130 0.962 16.491 1.00 57.69 85 ASP A N 1
ATOM 711 C CA . ASP A 1 85 ? 10.414 2.041 17.442 1.00 57.69 85 ASP A CA 1
ATOM 712 C C . ASP A 1 85 ? 10.251 3.429 16.781 1.00 57.69 85 ASP A C 1
ATOM 714 O O . ASP A 1 85 ? 10.166 4.433 17.482 1.00 57.69 85 ASP A O 1
ATOM 718 N N . ASN A 1 86 ? 10.163 3.489 15.445 1.00 60.44 86 ASN A N 1
ATOM 719 C CA . ASN A 1 86 ? 9.991 4.719 14.667 1.00 60.44 86 ASN A CA 1
ATOM 720 C C . ASN A 1 86 ? 8.539 5.216 14.550 1.00 60.44 86 ASN A C 1
ATOM 722 O O . ASN A 1 86 ? 8.311 6.313 14.041 1.00 60.44 86 ASN A O 1
ATOM 726 N N . ILE A 1 87 ? 7.535 4.442 14.981 1.00 71.75 87 ILE A N 1
ATOM 727 C CA . ILE A 1 87 ? 6.147 4.926 14.999 1.00 71.75 87 ILE A CA 1
ATOM 728 C C . ILE A 1 87 ? 5.934 5.716 16.296 1.00 71.75 87 ILE A C 1
ATOM 730 O O . ILE A 1 87 ? 5.461 5.188 17.304 1.00 71.75 87 ILE A O 1
ATOM 734 N N . GLU A 1 88 ? 6.302 6.995 16.261 1.00 78.69 88 GLU A N 1
ATOM 735 C CA . GLU A 1 88 ? 6.120 7.928 17.371 1.00 78.69 88 GLU A CA 1
ATOM 736 C C . GLU A 1 88 ? 4.828 8.739 17.210 1.00 78.69 88 GLU A C 1
ATOM 738 O O . GLU A 1 88 ? 4.464 9.182 16.121 1.00 78.69 88 GLU A O 1
ATOM 743 N N . TYR A 1 89 ? 4.122 8.951 18.319 1.00 88.69 89 TYR A N 1
ATOM 744 C CA . TYR A 1 89 ? 3.009 9.892 18.357 1.00 88.69 89 TYR A CA 1
ATOM 745 C C . TYR A 1 89 ? 3.531 11.302 18.633 1.00 88.69 89 TYR A C 1
ATOM 747 O O . TYR A 1 89 ? 4.182 11.546 19.650 1.00 88.69 89 TYR A O 1
ATOM 755 N N . GLU A 1 90 ? 3.196 12.240 17.751 1.00 90.25 90 GLU A N 1
ATOM 756 C CA . GLU A 1 90 ? 3.459 13.658 17.972 1.00 90.25 90 GLU A CA 1
ATOM 757 C C . GLU A 1 90 ? 2.503 14.211 19.040 1.00 90.25 90 GLU A C 1
ATOM 759 O O . GLU A 1 90 ? 1.279 14.174 18.887 1.00 90.25 90 GLU A O 1
ATOM 764 N N . GLU A 1 91 ? 3.058 14.746 20.132 1.00 87.50 91 GLU A N 1
ATOM 765 C CA . GLU A 1 91 ? 2.261 15.297 21.227 1.00 87.50 91 GLU A CA 1
ATOM 766 C C . GLU A 1 91 ? 1.318 16.402 20.729 1.00 87.50 91 GLU A C 1
ATOM 768 O O . GLU A 1 91 ? 1.729 17.426 20.190 1.00 87.50 91 GLU A O 1
ATOM 773 N N . GLY A 1 92 ? 0.025 16.185 20.956 1.00 88.50 92 GLY A N 1
ATOM 774 C CA . GLY A 1 92 ? -1.039 17.100 20.563 1.00 88.50 92 GLY A CA 1
ATOM 775 C C . GLY A 1 92 ? -1.582 16.888 19.148 1.00 88.50 92 GLY A C 1
ATOM 776 O O . GLY A 1 92 ? -2.504 17.604 18.752 1.00 88.50 92 GLY A O 1
ATOM 777 N N . SER A 1 93 ? -1.071 15.896 18.415 1.00 93.62 93 SER A N 1
ATOM 778 C CA . SER A 1 93 ? -1.633 15.469 17.136 1.00 93.62 93 SER A CA 1
ATOM 779 C C . SER A 1 93 ? -3.049 14.904 17.298 1.00 93.62 93 SER A C 1
ATOM 781 O O . SER A 1 93 ? -3.385 14.247 18.282 1.00 93.62 93 SER A O 1
ATOM 783 N N . SER A 1 94 ? -3.899 15.134 16.300 1.00 96.88 94 SER A N 1
ATOM 784 C CA . SER A 1 94 ? -5.192 14.451 16.167 1.00 96.88 94 SER A CA 1
ATOM 785 C C . SER A 1 94 ? -5.102 13.162 15.352 1.00 96.88 94 SER A C 1
ATOM 787 O O . SER A 1 94 ? -6.128 12.551 15.062 1.00 96.88 94 SER A O 1
ATOM 789 N N . THR A 1 95 ? -3.889 12.762 14.968 1.00 96.44 95 THR A N 1
ATOM 790 C CA . THR A 1 95 ? -3.619 11.588 14.144 1.00 96.44 95 THR A CA 1
ATOM 791 C C . THR A 1 95 ? -2.713 10.616 14.883 1.00 96.44 95 THR A C 1
ATOM 793 O O . THR A 1 95 ? -1.709 11.011 15.475 1.00 96.44 95 THR A O 1
ATOM 796 N N . ILE A 1 96 ? -3.063 9.335 14.825 1.00 95.19 96 ILE A N 1
ATOM 797 C CA . ILE A 1 96 ? -2.284 8.240 15.400 1.00 95.19 96 ILE A CA 1
ATOM 798 C C . ILE A 1 96 ? -2.001 7.184 14.333 1.00 95.19 96 ILE A C 1
ATOM 800 O O . ILE A 1 96 ? -2.871 6.858 13.523 1.00 95.19 96 ILE A O 1
ATOM 804 N N . ARG A 1 97 ? -0.782 6.641 14.355 1.00 95.38 97 ARG A N 1
ATOM 805 C CA . ARG A 1 97 ? -0.338 5.548 13.485 1.00 95.38 97 ARG A CA 1
ATOM 806 C C . ARG A 1 97 ? -0.123 4.294 14.327 1.00 95.38 97 ARG A C 1
ATOM 808 O O . ARG A 1 97 ? 0.477 4.363 15.398 1.00 95.38 97 ARG A O 1
ATOM 815 N N . PHE A 1 98 ? -0.630 3.158 13.864 1.00 95.44 98 PHE A N 1
ATOM 816 C CA . PHE A 1 98 ? -0.494 1.870 14.548 1.00 95.44 98 PHE A CA 1
ATOM 817 C C . PHE A 1 98 ? -0.556 0.712 13.552 1.00 95.44 98 PHE A C 1
ATOM 819 O O . PHE A 1 98 ? -1.020 0.865 12.422 1.00 95.44 98 PHE A O 1
ATOM 826 N N . LEU A 1 99 ? -0.108 -0.465 13.978 1.00 95.19 99 LEU A N 1
ATOM 827 C CA . LEU A 1 99 ? -0.151 -1.674 13.166 1.00 95.19 99 LEU A CA 1
ATOM 828 C C . LEU A 1 99 ? -1.236 -2.635 13.649 1.00 95.19 99 LEU A C 1
ATOM 830 O O . LEU A 1 99 ? -1.546 -2.720 14.840 1.00 95.19 99 LEU A O 1
ATOM 834 N N . THR A 1 100 ? -1.759 -3.419 12.715 1.00 96.50 100 THR A N 1
ATOM 835 C CA . THR A 1 100 ? -2.633 -4.564 12.977 1.00 96.50 100 THR A CA 1
ATOM 836 C C . THR A 1 100 ? -2.144 -5.793 12.227 1.00 96.50 100 THR A C 1
ATOM 838 O O . THR A 1 100 ? -1.382 -5.717 11.267 1.00 96.50 100 THR A O 1
ATOM 841 N N . ALA A 1 101 ? -2.532 -6.975 12.707 1.00 95.88 101 ALA A N 1
ATOM 842 C CA . ALA A 1 101 ? -2.257 -8.224 12.007 1.00 95.88 101 ALA A CA 1
ATOM 843 C C . ALA A 1 101 ? -3.396 -8.556 11.034 1.00 95.88 101 ALA A C 1
ATOM 845 O O . ALA A 1 101 ? -4.542 -8.677 11.474 1.00 95.88 101 ALA A O 1
ATOM 846 N N . TRP A 1 102 ? -3.021 -8.810 9.777 1.00 94.94 102 TRP A N 1
ATOM 847 C CA . TRP A 1 102 ? -3.823 -9.323 8.653 1.00 94.94 102 TRP A CA 1
ATOM 848 C C . TRP A 1 102 ? -4.757 -8.353 7.935 1.00 94.94 102 TRP A C 1
ATOM 850 O O . TRP A 1 102 ? -4.999 -8.552 6.751 1.00 94.94 102 TRP A O 1
ATOM 860 N N . SER A 1 103 ? -5.305 -7.353 8.611 1.00 95.56 103 SER A N 1
ATOM 861 C CA . SER A 1 103 ? -6.357 -6.505 8.037 1.00 95.56 103 SER A CA 1
ATOM 862 C C . SER A 1 103 ? -6.484 -5.182 8.786 1.00 95.56 103 SER A C 1
ATOM 864 O O . SER A 1 103 ? -5.981 -5.022 9.903 1.00 95.56 103 SER A O 1
ATOM 866 N N . ALA A 1 104 ? -7.189 -4.236 8.170 1.00 96.19 104 ALA A N 1
ATOM 867 C CA . ALA A 1 104 ? -7.719 -3.059 8.842 1.00 96.19 104 ALA A CA 1
ATOM 868 C C . ALA A 1 104 ? -8.785 -3.446 9.893 1.00 96.19 104 ALA A C 1
ATOM 870 O O . ALA A 1 104 ? -9.604 -4.324 9.624 1.00 96.19 104 ALA A O 1
ATOM 871 N N . PRO A 1 105 ? -8.825 -2.787 11.068 1.00 97.38 105 PRO A N 1
ATOM 872 C CA . PRO A 1 105 ? -9.788 -3.081 12.129 1.00 97.38 105 PRO A CA 1
ATOM 873 C C . PRO A 1 105 ? -11.092 -2.275 11.952 1.00 97.38 105 PRO A C 1
ATOM 875 O O . PRO A 1 105 ? -11.456 -1.459 12.802 1.00 97.38 105 PRO A O 1
ATOM 878 N N . ASP A 1 106 ? -11.800 -2.445 10.837 1.00 95.56 106 ASP A N 1
ATOM 879 C CA . ASP A 1 106 ? -12.979 -1.638 10.471 1.00 95.56 106 ASP A CA 1
ATOM 880 C C . ASP A 1 106 ? -14.102 -1.673 11.522 1.00 95.56 106 ASP A C 1
ATOM 882 O O . ASP A 1 106 ? -14.727 -0.644 11.786 1.00 95.56 106 ASP A O 1
ATOM 886 N N . THR A 1 107 ? -14.323 -2.802 12.201 1.00 98.00 107 THR A N 1
ATOM 887 C CA . THR A 1 107 ? -15.304 -2.897 13.300 1.00 98.00 107 THR A CA 1
ATOM 888 C C . THR A 1 107 ? -14.916 -2.065 14.515 1.00 98.00 107 THR A C 1
ATOM 890 O O . THR A 1 107 ? -15.788 -1.461 15.145 1.00 98.00 107 THR A O 1
ATOM 893 N N . ILE A 1 108 ? -13.620 -1.976 14.826 1.00 98.62 108 ILE A N 1
ATOM 894 C CA . ILE A 1 108 ? -13.106 -1.112 15.892 1.00 98.62 108 ILE A CA 1
ATOM 895 C C . ILE A 1 108 ? -13.349 0.347 15.534 1.00 98.62 108 ILE A C 1
ATOM 897 O O . ILE A 1 108 ? -13.875 1.088 16.362 1.00 98.62 108 ILE A O 1
ATOM 901 N N . ILE A 1 109 ? -13.019 0.760 14.308 1.00 98.44 109 ILE A N 1
ATOM 902 C CA . ILE A 1 109 ? -13.202 2.152 13.874 1.00 98.44 109 ILE A CA 1
ATOM 903 C C . ILE A 1 109 ? -14.686 2.518 13.826 1.00 98.44 109 ILE A C 1
ATOM 905 O O . ILE A 1 109 ? -15.085 3.572 14.329 1.00 98.44 109 ILE A O 1
ATOM 909 N N . LYS A 1 110 ? -15.533 1.614 13.325 1.00 98.56 110 LYS A N 1
ATOM 910 C CA . LYS A 1 110 ? -16.985 1.778 13.378 1.00 98.56 110 LYS A CA 1
ATOM 911 C C . LYS A 1 110 ? -17.458 1.987 14.813 1.00 98.56 110 LYS A C 1
ATOM 913 O O . LYS A 1 110 ? -18.126 2.985 15.090 1.00 98.56 110 LYS A O 1
ATOM 918 N N . ARG A 1 111 ? -17.095 1.083 15.731 1.00 98.69 111 ARG A N 1
ATOM 919 C CA . ARG A 1 111 ? -17.515 1.157 17.135 1.00 98.69 111 ARG A CA 1
ATOM 920 C C . ARG A 1 111 ? -17.005 2.422 17.818 1.00 98.69 111 ARG A C 1
ATOM 922 O O . ARG A 1 111 ? -17.742 3.037 18.587 1.00 98.69 111 ARG A O 1
ATOM 929 N N . LEU A 1 112 ? -15.780 2.833 17.511 1.00 98.56 112 LEU A N 1
ATOM 930 C CA . LEU A 1 112 ? -15.209 4.086 17.985 1.00 98.56 112 LEU A CA 1
ATOM 931 C C . LEU A 1 112 ? -16.059 5.284 17.543 1.00 98.56 112 LEU A C 1
ATOM 933 O O . LEU A 1 112 ? -16.408 6.128 18.369 1.00 98.56 112 LEU A O 1
ATOM 937 N N . SER A 1 113 ? -16.474 5.313 16.273 1.00 98.56 113 SER A N 1
ATOM 938 C CA . SER A 1 113 ? -17.341 6.376 15.756 1.00 98.56 113 SER A CA 1
ATOM 939 C C . SER A 1 113 ? -18.740 6.382 16.389 1.00 98.56 113 SER A C 1
ATOM 941 O O . SER A 1 113 ? -19.344 7.441 16.515 1.00 98.56 113 SER A O 1
ATOM 943 N N . GLU A 1 114 ? -19.260 5.234 16.840 1.00 98.69 114 GLU A N 1
ATOM 944 C CA . GLU A 1 114 ? -20.512 5.164 17.611 1.00 98.69 114 GLU A CA 1
ATOM 945 C C . GLU A 1 114 ? -20.338 5.707 19.036 1.00 98.69 114 GLU A C 1
ATOM 947 O O . GLU A 1 114 ? -21.209 6.411 19.550 1.00 98.69 114 GLU A O 1
ATOM 952 N N . MET A 1 115 ? -19.219 5.377 19.694 1.00 98.50 115 MET A N 1
ATOM 953 C CA . MET A 1 115 ? -18.902 5.857 21.047 1.00 98.50 115 MET A CA 1
ATOM 954 C C . MET A 1 115 ? -18.772 7.382 21.091 1.00 98.50 115 MET A C 1
ATOM 956 O O . MET A 1 115 ? -19.181 8.008 22.070 1.00 98.50 115 MET A O 1
ATOM 960 N N . PHE A 1 116 ? -18.253 7.972 20.015 1.00 98.31 116 PHE A N 1
ATOM 961 C CA . PHE A 1 116 ? -18.045 9.408 19.857 1.00 98.31 116 PHE A CA 1
ATOM 962 C C . PHE A 1 116 ? -18.819 9.938 18.644 1.00 98.31 116 PHE A C 1
ATOM 964 O O . PHE A 1 116 ? -18.248 10.496 17.714 1.00 98.31 116 PHE A O 1
ATOM 971 N N . SER A 1 117 ? -20.144 9.753 18.669 1.00 97.94 117 SER A N 1
ATOM 972 C CA . SER A 1 117 ? -21.067 10.055 17.558 1.00 97.94 117 SER A CA 1
ATOM 973 C C . SER A 1 117 ? -21.015 11.485 16.993 1.00 97.94 117 SER A C 1
ATOM 975 O O . SER A 1 117 ? -21.471 11.721 15.877 1.00 97.94 117 SER A O 1
ATOM 977 N N . ASP A 1 118 ? -20.491 12.444 17.758 1.00 97.19 118 ASP A N 1
ATOM 978 C CA . ASP A 1 118 ? -20.318 13.845 17.369 1.00 97.19 118 ASP A CA 1
ATOM 979 C C . ASP A 1 118 ? -19.048 14.106 16.543 1.00 97.19 118 ASP A C 1
ATOM 981 O O . ASP A 1 118 ? -18.888 15.204 16.014 1.00 97.19 118 ASP A O 1
ATOM 985 N N . VAL A 1 119 ? -18.161 13.116 16.419 1.00 98.19 119 VAL A N 1
ATOM 986 C CA . VAL A 1 119 ? -16.825 13.258 15.834 1.00 98.19 119 VAL A CA 1
ATOM 987 C C . VAL A 1 119 ? -16.697 12.442 14.551 1.00 98.19 119 VAL A C 1
ATOM 989 O O . VAL A 1 119 ? -17.268 11.360 14.419 1.00 98.19 119 VAL A O 1
ATOM 992 N N . GLU A 1 120 ? -15.955 12.993 13.596 1.00 98.62 120 GLU A N 1
ATOM 993 C CA . GLU A 1 120 ? -15.608 12.333 12.342 1.00 98.62 120 GLU A CA 1
ATOM 994 C C . GLU A 1 120 ? -14.235 11.664 12.468 1.00 98.62 120 GLU A C 1
ATOM 996 O O . GLU A 1 120 ? -13.279 12.276 12.951 1.00 98.62 120 GLU A O 1
ATOM 1001 N N . PHE A 1 121 ? -14.140 10.417 12.018 1.00 98.75 121 PHE A N 1
ATOM 1002 C CA . PHE A 1 121 ? -12.907 9.638 12.013 1.00 98.75 121 PHE A CA 1
ATOM 1003 C C . PHE A 1 121 ? -12.530 9.287 10.579 1.00 98.75 121 PHE A C 1
ATOM 1005 O O . PHE A 1 121 ? -13.280 8.591 9.899 1.00 98.75 121 PHE A O 1
ATOM 1012 N N . GLU A 1 122 ? -11.360 9.723 10.130 1.00 98.69 122 GLU A N 1
ATOM 1013 C CA . GLU A 1 122 ? -10.752 9.236 8.894 1.00 98.69 122 GLU A CA 1
ATOM 1014 C C . GLU A 1 122 ? -9.779 8.112 9.247 1.00 98.69 122 GLU A C 1
ATOM 1016 O O . GLU A 1 122 ? -8.888 8.281 10.077 1.00 98.69 122 GLU A O 1
ATOM 1021 N N . HIS A 1 123 ? -9.954 6.950 8.630 1.00 98.56 123 HIS A N 1
ATOM 1022 C CA . HIS A 1 123 ? -9.071 5.807 8.803 1.00 98.56 123 HIS A CA 1
ATOM 1023 C C . HIS A 1 123 ? -8.517 5.391 7.451 1.00 98.56 123 HIS A C 1
ATOM 1025 O O . HIS A 1 123 ? -9.280 5.022 6.562 1.00 98.56 123 HIS A O 1
ATOM 1031 N N . LYS A 1 124 ? -7.193 5.447 7.314 1.00 98.56 124 LYS A N 1
ATOM 1032 C CA . LYS A 1 124 ? -6.444 4.949 6.157 1.00 98.56 124 LYS A CA 1
ATOM 1033 C C . LYS A 1 124 ? -5.668 3.710 6.557 1.00 98.56 124 LYS A C 1
ATOM 1035 O O . LYS A 1 124 ? -5.179 3.631 7.688 1.00 98.56 124 LYS A O 1
ATOM 1040 N N . TRP A 1 125 ? -5.506 2.779 5.631 1.00 98.06 125 TRP A N 1
ATOM 1041 C CA . TRP A 1 125 ? -4.676 1.608 5.858 1.00 98.06 125 TRP A CA 1
ATOM 1042 C C . TRP A 1 125 ? -3.937 1.159 4.603 1.00 98.06 125 TRP A C 1
ATOM 1044 O O . TRP A 1 125 ? -4.414 1.349 3.484 1.00 98.06 125 TRP A O 1
ATOM 1054 N N . ALA A 1 126 ? -2.780 0.539 4.807 1.00 97.50 126 ALA A N 1
ATOM 1055 C CA . ALA A 1 126 ? -2.012 -0.113 3.760 1.00 97.50 126 ALA A CA 1
ATOM 1056 C C . ALA A 1 126 ? -1.310 -1.355 4.302 1.00 97.50 126 ALA A C 1
ATOM 1058 O O . ALA A 1 126 ? -0.754 -1.342 5.402 1.00 97.50 126 ALA A O 1
ATOM 1059 N N . ASP A 1 127 ? -1.366 -2.419 3.518 1.00 95.69 127 ASP A N 1
ATOM 1060 C CA . ASP A 1 127 ? -0.700 -3.681 3.792 1.00 95.69 127 ASP A CA 1
ATOM 1061 C C . ASP A 1 127 ? 0.787 -3.615 3.414 1.00 95.69 127 ASP A C 1
ATOM 1063 O O . ASP A 1 127 ? 1.141 -2.928 2.456 1.00 95.69 127 ASP A O 1
ATOM 1067 N N . GLU A 1 128 ? 1.655 -4.309 4.157 1.00 93.44 128 GLU A N 1
ATOM 1068 C CA . GLU A 1 128 ? 3.082 -4.428 3.826 1.00 93.44 128 GLU A CA 1
ATOM 1069 C C . GLU A 1 128 ? 3.325 -5.140 2.486 1.00 93.44 128 GLU A C 1
ATOM 1071 O O . GLU A 1 128 ? 4.339 -4.886 1.833 1.00 93.44 128 GLU A O 1
ATOM 1076 N N . ASP A 1 129 ? 2.382 -5.980 2.042 1.00 94.00 129 ASP A N 1
ATOM 1077 C CA . ASP A 1 129 ? 2.311 -6.442 0.655 1.00 94.00 129 ASP A CA 1
ATOM 1078 C C . ASP A 1 129 ? 1.777 -5.306 -0.233 1.00 94.00 129 ASP A C 1
ATOM 1080 O O . ASP A 1 129 ? 0.593 -5.226 -0.579 1.00 94.00 129 ASP A O 1
ATOM 1084 N N . ILE A 1 130 ? 2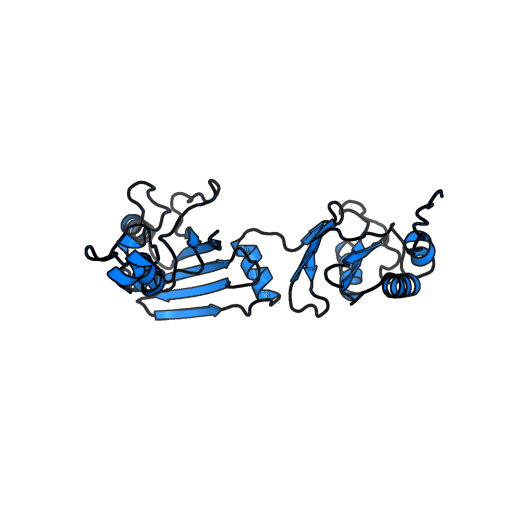.671 -4.357 -0.518 1.00 95.12 130 ILE A N 1
ATOM 1085 C CA . ILE A 1 130 ? 2.356 -3.079 -1.151 1.00 95.12 130 ILE A CA 1
ATOM 1086 C C . ILE A 1 130 ? 1.569 -3.261 -2.456 1.00 95.12 130 ILE A C 1
ATOM 1088 O O . ILE A 1 130 ? 1.904 -4.073 -3.318 1.00 95.12 130 ILE A O 1
ATOM 1092 N N . GLY A 1 131 ? 0.513 -2.459 -2.611 1.00 94.69 131 GLY A N 1
ATOM 1093 C CA . GLY A 1 131 ? -0.417 -2.564 -3.737 1.00 94.69 131 GLY A CA 1
ATOM 1094 C C . GLY A 1 131 ? -1.597 -3.509 -3.502 1.00 94.69 131 GLY A C 1
ATOM 1095 O O . GLY A 1 131 ? -2.452 -3.600 -4.382 1.00 94.69 131 GLY A O 1
ATOM 1096 N N . SER A 1 132 ? -1.681 -4.145 -2.332 1.00 94.38 132 SER A N 1
ATOM 1097 C CA . SER A 1 132 ? -2.821 -4.966 -1.910 1.00 94.38 132 SER A CA 1
ATOM 1098 C C . SER A 1 132 ? -3.446 -4.435 -0.617 1.00 94.38 132 SER A C 1
ATOM 1100 O O . SER A 1 132 ? -2.780 -3.765 0.173 1.00 94.38 132 SER A O 1
ATOM 1102 N N . ASN A 1 133 ? -4.727 -4.748 -0.383 1.00 95.38 133 ASN A N 1
ATOM 1103 C CA . ASN A 1 133 ? -5.418 -4.531 0.897 1.00 95.38 133 ASN A CA 1
ATOM 1104 C C . ASN A 1 133 ? -5.175 -3.122 1.486 1.00 95.38 133 ASN A C 1
ATOM 1106 O O . ASN A 1 133 ? -4.822 -2.952 2.653 1.00 95.38 133 ASN A O 1
ATOM 1110 N N . CYS A 1 134 ? -5.355 -2.089 0.661 1.00 97.50 134 CYS A N 1
ATOM 1111 C CA . CYS A 1 134 ? -5.188 -0.697 1.070 1.00 97.50 134 CYS A CA 1
ATOM 1112 C C . CYS A 1 134 ? -6.405 0.156 0.694 1.00 97.50 134 CYS A C 1
ATOM 1114 O O . CYS A 1 134 ? -7.122 -0.117 -0.278 1.00 97.50 134 CYS A O 1
ATOM 1116 N N . GLY A 1 135 ? -6.664 1.189 1.488 1.00 97.81 135 GLY A N 1
ATOM 1117 C CA . GLY A 1 135 ? -7.823 2.050 1.300 1.00 97.81 135 GLY A CA 1
ATOM 1118 C C . GLY A 1 135 ? -8.017 3.059 2.422 1.00 97.81 135 GLY A C 1
ATOM 1119 O O . GLY A 1 135 ? -7.163 3.226 3.297 1.00 97.81 135 GLY A O 1
ATOM 1120 N N . TYR A 1 136 ? -9.156 3.746 2.381 1.00 98.25 136 TYR A N 1
ATOM 1121 C CA . TYR A 1 136 ? -9.606 4.590 3.479 1.00 98.25 136 TYR A CA 1
ATOM 1122 C C . TYR A 1 136 ? -11.124 4.598 3.630 1.00 98.25 136 TYR A C 1
ATOM 1124 O O . TYR A 1 136 ? -11.869 4.357 2.679 1.00 98.25 136 TYR A O 1
ATOM 1132 N N . CYS A 1 137 ? -11.568 4.954 4.830 1.00 98.19 137 CYS A N 1
ATOM 1133 C CA . CYS A 1 137 ? -12.957 5.241 5.150 1.00 98.19 137 CYS A CA 1
ATOM 1134 C C . CYS A 1 137 ? -13.048 6.486 6.037 1.00 98.19 137 CYS A C 1
ATOM 1136 O O . CYS A 1 137 ? -12.217 6.691 6.922 1.00 98.19 137 CYS A O 1
ATOM 1138 N N . ILE A 1 138 ? -14.104 7.272 5.848 1.00 98.50 138 ILE A N 1
ATOM 1139 C CA . ILE A 1 138 ? -14.518 8.336 6.763 1.00 98.50 138 ILE A CA 1
ATOM 1140 C C . ILE A 1 138 ? -15.781 7.867 7.480 1.00 98.50 138 ILE A C 1
ATOM 1142 O O . ILE A 1 138 ? -16.771 7.516 6.837 1.00 98.50 138 ILE A O 1
ATOM 1146 N N . TRP A 1 139 ? -15.750 7.872 8.808 1.00 98.44 139 TRP A N 1
ATOM 1147 C CA . TRP A 1 139 ? -16.813 7.379 9.675 1.00 98.44 139 TRP A CA 1
ATOM 1148 C C . TRP A 1 139 ? -17.378 8.487 10.556 1.00 98.44 139 TRP A C 1
ATOM 1150 O O . TRP A 1 139 ? -16.634 9.292 11.115 1.00 98.44 139 TRP A O 1
ATOM 1160 N N . GLN A 1 140 ? -18.692 8.465 10.766 1.00 98.38 140 GLN A N 1
ATOM 1161 C CA . GLN A 1 140 ? -19.344 9.238 11.820 1.00 98.38 140 GLN A CA 1
ATOM 1162 C C . GLN A 1 140 ? -20.566 8.480 12.340 1.00 98.38 140 GLN A C 1
ATOM 1164 O O . GLN A 1 140 ? -21.410 8.036 11.562 1.00 98.38 140 GLN A O 1
ATOM 1169 N N . ASN A 1 141 ? -20.687 8.356 13.666 1.00 98.25 141 ASN A N 1
ATOM 1170 C CA . ASN A 1 141 ? -21.844 7.736 14.323 1.00 98.25 141 ASN A CA 1
ATOM 1171 C C . ASN A 1 141 ? -22.197 6.327 13.786 1.00 98.25 141 ASN A C 1
ATOM 1173 O O . ASN A 1 141 ? -23.363 5.996 13.581 1.00 98.25 141 ASN A O 1
ATOM 1177 N N . GLY A 1 142 ? -21.183 5.501 13.534 1.00 98.06 142 GLY A N 1
ATOM 1178 C CA . GLY A 1 142 ? -21.328 4.124 13.054 1.00 98.06 142 GLY A CA 1
ATOM 1179 C C . GLY A 1 142 ? -21.593 3.978 11.554 1.00 98.06 142 GLY A C 1
ATOM 1180 O O . GLY A 1 142 ? -21.682 2.847 11.073 1.00 98.06 142 GLY A O 1
ATOM 1181 N N . GLU A 1 143 ? -21.697 5.084 10.818 1.00 98.19 143 GLU A N 1
ATOM 1182 C CA . GLU A 1 143 ? -21.975 5.109 9.382 1.00 98.19 143 GLU A CA 1
ATOM 1183 C C . GLU A 1 143 ? -20.739 5.553 8.590 1.00 98.19 143 GLU A C 1
ATOM 1185 O O . GLU A 1 143 ? -19.977 6.420 9.028 1.00 98.19 143 GLU A O 1
ATOM 1190 N N . VAL A 1 144 ? -20.563 4.971 7.403 1.00 98.19 144 VAL A N 1
ATOM 1191 C CA . VAL A 1 144 ? -19.519 5.366 6.449 1.00 98.19 144 VAL A CA 1
ATOM 1192 C C . VAL A 1 144 ? -20.021 6.559 5.644 1.00 98.19 144 VAL A C 1
ATOM 1194 O O . VAL A 1 144 ? -21.009 6.452 4.915 1.00 98.19 144 VAL A O 1
ATOM 1197 N N . LEU A 1 145 ? -19.336 7.692 5.763 1.00 97.75 145 LEU A N 1
ATOM 1198 C CA . LEU A 1 145 ? -19.598 8.891 4.968 1.00 97.75 145 LEU A CA 1
ATOM 1199 C C . LEU A 1 145 ? -18.940 8.797 3.589 1.00 97.75 145 LEU A C 1
ATOM 1201 O O . LEU A 1 145 ? -19.533 9.193 2.587 1.00 97.75 145 LEU A O 1
ATOM 1205 N N . GLU A 1 146 ? -17.729 8.246 3.546 1.00 97.94 146 GLU A N 1
ATOM 1206 C CA . GLU A 1 146 ? -16.931 8.077 2.336 1.00 97.94 146 GLU A CA 1
ATOM 1207 C C . GLU A 1 146 ? -16.040 6.842 2.474 1.00 97.94 146 GLU A C 1
ATOM 1209 O O . GLU A 1 146 ? -15.573 6.539 3.571 1.00 97.94 146 GLU A O 1
ATOM 1214 N N . ALA A 1 147 ? -15.801 6.131 1.372 1.00 97.00 147 ALA A N 1
ATOM 1215 C CA . ALA A 1 147 ? -14.856 5.026 1.336 1.00 97.00 147 ALA A CA 1
ATOM 1216 C C . ALA A 1 147 ? -14.165 4.927 -0.022 1.00 97.00 147 ALA A C 1
ATOM 1218 O O . ALA A 1 147 ? -14.789 5.098 -1.073 1.00 97.00 147 ALA A O 1
ATOM 1219 N N . TYR A 1 148 ? -12.894 4.559 0.028 1.00 95.56 148 TYR A N 1
ATOM 1220 C CA . TYR A 1 148 ? -12.092 4.133 -1.102 1.00 95.56 148 TYR A CA 1
ATOM 1221 C C . TYR A 1 148 ? -11.469 2.786 -0.759 1.00 95.56 148 TYR A C 1
ATOM 1223 O O . TYR A 1 148 ? -10.712 2.663 0.201 1.00 95.56 148 TYR A O 1
ATOM 1231 N N . LEU A 1 149 ? -11.788 1.783 -1.568 1.00 94.00 149 LEU A N 1
ATOM 1232 C CA . LEU A 1 149 ? -11.138 0.482 -1.540 1.00 94.00 149 LEU A CA 1
ATOM 1233 C C . LEU A 1 149 ? -10.373 0.366 -2.848 1.00 94.00 149 LEU A C 1
ATOM 1235 O O . LEU A 1 149 ? -10.980 0.462 -3.920 1.00 94.00 149 LEU A O 1
ATOM 1239 N N . SER A 1 150 ? -9.055 0.237 -2.757 1.00 92.75 150 SER A N 1
ATOM 1240 C CA . SER A 1 150 ? -8.229 0.103 -3.950 1.00 92.75 150 SER A CA 1
ATOM 1241 C C . SER A 1 150 ? -8.475 -1.244 -4.641 1.00 92.75 150 SER A C 1
ATOM 1243 O O . SER A 1 150 ? -8.899 -2.218 -4.017 1.00 92.75 150 SER A O 1
ATOM 1245 N N . GLU A 1 151 ? -8.254 -1.290 -5.954 1.00 96.25 151 GLU A N 1
ATOM 1246 C CA . GLU A 1 151 ? -8.194 -2.555 -6.687 1.00 96.25 151 GLU A CA 1
ATOM 1247 C C . GLU A 1 151 ? -6.785 -3.129 -6.529 1.00 96.25 151 GLU A C 1
ATOM 1249 O O . GLU A 1 151 ? -5.821 -2.500 -6.976 1.00 96.25 151 GLU A O 1
ATOM 1254 N N . ASP A 1 152 ? -6.666 -4.297 -5.893 1.00 96.12 152 ASP A N 1
ATOM 1255 C CA . ASP A 1 152 ? -5.374 -4.948 -5.655 1.00 96.12 152 ASP A CA 1
ATOM 1256 C C . ASP A 1 152 ? -4.560 -5.072 -6.954 1.00 96.12 152 ASP A C 1
ATOM 1258 O O . ASP A 1 152 ? -5.074 -5.437 -8.017 1.00 96.12 152 ASP A O 1
ATOM 1262 N N . GLY A 1 153 ? -3.271 -4.753 -6.868 1.00 95.31 153 GLY A N 1
ATOM 1263 C CA . GLY A 1 153 ? -2.340 -4.773 -7.994 1.00 95.31 153 GLY A CA 1
ATOM 1264 C C . GLY A 1 153 ? -2.438 -3.567 -8.936 1.00 95.31 153 GLY A C 1
ATOM 1265 O O . GLY A 1 153 ? -1.609 -3.433 -9.839 1.00 95.31 153 GLY A O 1
ATOM 1266 N N . SER A 1 154 ? -3.410 -2.666 -8.749 1.00 96.88 154 SER A N 1
ATOM 1267 C CA . SER A 1 154 ? -3.517 -1.448 -9.559 1.00 96.88 154 SER A CA 1
ATOM 1268 C C . SER A 1 154 ? -2.427 -0.429 -9.227 1.00 96.88 154 SER A C 1
ATOM 1270 O O . SER A 1 154 ? -1.932 -0.325 -8.104 1.00 96.88 154 SER A O 1
ATOM 1272 N N . LYS A 1 155 ? -2.082 0.401 -10.210 1.00 96.12 155 LYS A N 1
ATOM 1273 C CA . LYS A 1 155 ? -1.109 1.488 -10.078 1.00 96.12 155 LYS A CA 1
ATOM 1274 C C . LYS A 1 155 ? -1.497 2.450 -8.957 1.00 96.12 155 LYS A C 1
ATOM 1276 O O . LYS A 1 155 ? -0.630 2.952 -8.246 1.00 96.12 155 LYS A O 1
ATOM 1281 N N . GLU A 1 156 ? -2.789 2.715 -8.812 1.00 97.00 156 GLU A N 1
ATOM 1282 C CA . GLU A 1 156 ? -3.365 3.547 -7.763 1.00 97.00 156 GLU A CA 1
ATOM 1283 C C . GLU A 1 156 ? -3.236 2.893 -6.382 1.00 97.00 156 GLU A C 1
ATOM 1285 O O . GLU A 1 156 ? -2.889 3.594 -5.433 1.00 97.00 156 GLU A O 1
ATOM 1290 N N . ALA A 1 157 ? -3.438 1.574 -6.265 1.00 97.56 157 ALA A N 1
ATOM 1291 C CA . ALA A 1 157 ? -3.230 0.838 -5.016 1.00 97.56 157 ALA A CA 1
ATOM 1292 C C . ALA A 1 157 ? -1.773 0.918 -4.546 1.00 97.56 157 ALA A C 1
ATOM 1294 O O . ALA A 1 157 ? -1.519 1.253 -3.390 1.00 97.56 157 ALA A O 1
ATOM 1295 N N . TYR A 1 158 ? -0.814 0.690 -5.450 1.00 97.94 158 TYR A N 1
ATOM 1296 C CA . TYR A 1 158 ? 0.614 0.815 -5.141 1.00 97.94 158 TYR A CA 1
ATOM 1297 C C . TYR A 1 158 ? 0.970 2.223 -4.673 1.00 97.94 158 TYR A C 1
ATOM 1299 O O . TYR A 1 158 ? 1.612 2.378 -3.641 1.00 97.94 158 TYR A O 1
ATOM 1307 N N . LYS A 1 159 ? 0.536 3.256 -5.405 1.00 97.31 159 LYS A N 1
ATOM 1308 C CA . LYS A 1 159 ? 0.819 4.654 -5.044 1.00 97.31 159 LYS A CA 1
ATOM 1309 C C . LYS A 1 159 ? 0.224 5.038 -3.695 1.00 97.31 159 LYS A C 1
ATOM 1311 O O . LYS A 1 159 ? 0.894 5.693 -2.907 1.00 97.31 159 LYS A O 1
ATOM 1316 N N . PHE A 1 160 ? -1.019 4.631 -3.442 1.00 97.75 160 PHE A N 1
ATOM 1317 C CA . PHE A 1 160 ? -1.679 4.885 -2.168 1.00 97.75 160 PHE A CA 1
ATOM 1318 C C . PHE A 1 160 ? -0.954 4.173 -1.022 1.00 97.75 160 PHE A C 1
ATOM 1320 O O . PHE A 1 160 ? -0.649 4.792 -0.009 1.00 97.75 160 PHE A O 1
ATOM 1327 N N . ALA A 1 161 ? -0.633 2.887 -1.188 1.00 97.50 161 ALA A N 1
ATOM 1328 C CA . ALA A 1 161 ? 0.084 2.128 -0.172 1.00 97.50 161 ALA A CA 1
ATOM 1329 C C . ALA A 1 161 ? 1.484 2.706 0.092 1.00 97.50 161 ALA A C 1
ATOM 1331 O O . ALA A 1 161 ? 1.849 2.875 1.250 1.00 97.50 161 ALA A O 1
ATOM 1332 N N . ALA A 1 162 ? 2.220 3.095 -0.953 1.00 97.25 162 ALA A N 1
ATOM 1333 C CA . ALA A 1 162 ? 3.532 3.729 -0.839 1.00 97.25 162 ALA A CA 1
ATOM 1334 C C . ALA A 1 162 ? 3.501 5.007 0.013 1.00 97.25 162 ALA A C 1
ATOM 1336 O O . ALA A 1 162 ? 4.367 5.198 0.858 1.00 97.25 162 ALA A O 1
ATOM 1337 N N . GLU A 1 163 ? 2.474 5.848 -0.148 1.00 96.25 163 GLU A N 1
ATOM 1338 C CA . GLU A 1 163 ? 2.298 7.053 0.673 1.00 96.25 163 GLU A CA 1
ATOM 1339 C C . GLU A 1 163 ? 2.111 6.713 2.161 1.00 96.25 163 GLU A C 1
ATOM 1341 O O . GLU A 1 163 ? 2.735 7.328 3.020 1.00 96.25 163 GLU A O 1
ATOM 1346 N N . ILE A 1 164 ? 1.280 5.716 2.476 1.00 95.25 164 ILE A N 1
ATOM 1347 C CA . ILE A 1 164 ? 0.984 5.311 3.862 1.00 95.25 164 ILE A CA 1
ATOM 1348 C C . ILE A 1 164 ? 2.176 4.604 4.525 1.00 95.25 164 ILE A C 1
ATOM 1350 O O . ILE A 1 164 ? 2.406 4.739 5.735 1.00 95.25 164 ILE A O 1
ATOM 1354 N N . LEU A 1 165 ? 2.905 3.811 3.742 1.00 94.19 165 LEU A N 1
ATOM 1355 C CA . LEU A 1 165 ? 4.078 3.066 4.188 1.00 94.19 165 LEU A CA 1
ATOM 1356 C C . LEU A 1 165 ? 5.355 3.914 4.190 1.00 94.19 165 LEU A C 1
ATOM 1358 O O . LEU A 1 165 ? 6.331 3.482 4.788 1.00 94.19 165 LEU A O 1
ATOM 1362 N N . GLU A 1 166 ? 5.322 5.109 3.593 1.00 93.25 166 GLU A N 1
ATOM 1363 C CA . GLU A 1 166 ? 6.490 5.972 3.367 1.00 93.25 166 GLU A CA 1
ATOM 1364 C C . GLU A 1 166 ? 7.570 5.288 2.502 1.00 93.25 166 GLU A C 1
ATOM 1366 O O . GLU A 1 166 ? 8.769 5.474 2.699 1.00 93.25 166 GLU A O 1
ATOM 1371 N N . GLU A 1 167 ? 7.124 4.504 1.516 1.00 92.88 167 GLU A N 1
ATOM 1372 C CA . GLU A 1 167 ? 7.962 3.733 0.592 1.00 92.88 167 GLU A CA 1
ATOM 1373 C C . GLU A 1 167 ? 8.134 4.445 -0.757 1.00 92.88 167 GLU A C 1
ATOM 1375 O O . GLU A 1 167 ? 7.226 5.111 -1.263 1.00 92.88 167 GLU A O 1
ATOM 1380 N N . GLU A 1 168 ? 9.295 4.264 -1.389 1.00 93.88 168 GLU A N 1
ATOM 1381 C CA . GLU A 1 168 ? 9.582 4.838 -2.704 1.00 93.88 168 GLU A CA 1
ATOM 1382 C C . GLU A 1 168 ? 9.332 3.814 -3.824 1.00 93.88 168 GLU A C 1
ATOM 1384 O O . GLU A 1 168 ? 9.962 2.759 -3.892 1.00 93.88 168 GLU A O 1
ATOM 1389 N N . LEU A 1 169 ? 8.425 4.136 -4.753 1.00 95.62 169 LEU A N 1
ATOM 1390 C CA . LEU A 1 169 ? 8.163 3.314 -5.941 1.00 95.62 169 LEU A CA 1
ATOM 1391 C C . LEU A 1 169 ? 9.145 3.640 -7.073 1.00 95.62 169 LEU A C 1
ATOM 1393 O O . LEU A 1 169 ? 8.742 4.138 -8.130 1.00 95.62 169 LEU A O 1
ATOM 1397 N N . SER A 1 170 ? 10.428 3.383 -6.840 1.00 93.25 170 SER A N 1
ATOM 1398 C CA . SER A 1 170 ? 11.493 3.621 -7.811 1.00 93.25 170 SER A CA 1
ATOM 1399 C C . SER A 1 170 ? 12.418 2.417 -7.956 1.00 93.25 170 SER A C 1
ATOM 1401 O O . SER A 1 170 ? 12.478 1.527 -7.104 1.00 93.25 170 SER A O 1
ATOM 1403 N N . PHE A 1 171 ? 13.120 2.385 -9.085 1.00 94.50 171 PHE A N 1
ATOM 1404 C CA . PHE A 1 171 ? 14.161 1.415 -9.373 1.00 94.50 171 PHE A CA 1
ATOM 1405 C C . PHE A 1 171 ? 15.525 2.079 -9.225 1.00 94.50 171 PHE A C 1
ATOM 1407 O O . PHE A 1 171 ? 15.814 3.079 -9.884 1.00 94.50 171 PHE A O 1
ATOM 1414 N N . ASP A 1 172 ? 16.381 1.504 -8.385 1.00 92.44 172 ASP A N 1
ATOM 1415 C CA . ASP A 1 172 ? 17.759 1.945 -8.254 1.00 92.44 172 ASP A CA 1
ATOM 1416 C C . ASP A 1 172 ? 18.661 1.110 -9.164 1.00 92.44 172 ASP A C 1
ATOM 1418 O O . ASP A 1 172 ? 19.028 -0.028 -8.864 1.00 92.44 172 ASP A O 1
ATOM 1422 N N . LYS A 1 173 ? 19.087 1.718 -10.270 1.00 89.06 173 LYS A N 1
ATOM 1423 C CA . LYS A 1 173 ? 20.029 1.113 -11.218 1.00 89.06 173 LYS A CA 1
ATOM 1424 C C . LYS A 1 173 ? 21.400 0.783 -10.613 1.00 89.06 173 LYS A C 1
ATOM 1426 O O . LYS A 1 173 ? 22.131 -0.010 -11.192 1.00 89.06 173 LYS A O 1
ATOM 1431 N N . ILE A 1 174 ? 21.809 1.411 -9.507 1.00 89.12 174 ILE A N 1
ATOM 1432 C CA . ILE A 1 174 ? 23.120 1.132 -8.899 1.00 89.12 174 ILE A CA 1
ATOM 1433 C C . ILE A 1 174 ? 23.071 -0.212 -8.182 1.00 89.12 174 ILE A C 1
ATOM 1435 O O . ILE A 1 174 ? 23.982 -1.027 -8.330 1.00 89.12 174 ILE A O 1
ATOM 1439 N N . SER A 1 175 ? 22.015 -0.436 -7.404 1.00 91.75 175 SER A N 1
ATOM 1440 C CA . SER A 1 175 ? 21.812 -1.703 -6.716 1.00 91.75 175 SER A CA 1
ATOM 1441 C C . SER A 1 175 ? 21.236 -2.782 -7.639 1.00 91.75 175 SER A C 1
ATOM 1443 O O . SER A 1 175 ? 21.546 -3.953 -7.448 1.00 91.75 175 SER A O 1
ATOM 1445 N N . GLY A 1 176 ? 20.466 -2.409 -8.665 1.00 93.38 176 GLY A N 1
ATOM 1446 C CA . GLY A 1 176 ? 19.752 -3.345 -9.536 1.00 93.38 176 GLY A CA 1
ATOM 1447 C C . GLY A 1 176 ? 18.450 -3.863 -8.918 1.00 93.38 176 GLY A C 1
ATOM 1448 O O . GLY A 1 176 ? 17.970 -4.928 -9.320 1.00 93.38 176 GLY A O 1
ATOM 1449 N N . TYR A 1 177 ? 17.893 -3.125 -7.953 1.00 95.25 177 TYR A N 1
ATOM 1450 C CA . TYR A 1 177 ? 16.676 -3.474 -7.224 1.00 95.25 177 TYR A CA 1
ATOM 1451 C C . TYR A 1 177 ? 15.691 -2.304 -7.179 1.00 95.25 177 TYR A C 1
ATOM 1453 O O . TYR A 1 177 ? 16.081 -1.138 -7.228 1.00 95.25 177 TYR A O 1
ATOM 1461 N N . GLY A 1 178 ? 14.407 -2.619 -7.035 1.00 96.12 178 GLY A N 1
ATOM 1462 C CA . GLY A 1 178 ? 13.364 -1.640 -6.740 1.00 96.12 178 GLY A CA 1
ATOM 1463 C C . GLY A 1 178 ? 12.078 -1.893 -7.513 1.00 96.12 178 GLY A C 1
ATOM 1464 O O . GLY A 1 178 ? 11.938 -2.895 -8.214 1.00 96.12 178 GLY A O 1
ATOM 1465 N N . TYR A 1 179 ? 11.123 -0.982 -7.381 1.00 96.81 179 TYR A N 1
ATOM 1466 C CA . TYR A 1 179 ? 9.825 -1.101 -8.034 1.00 96.81 179 TYR A CA 1
ATOM 1467 C C . TYR A 1 179 ? 9.865 -0.536 -9.448 1.00 96.81 179 TYR A C 1
ATOM 1469 O O . TYR A 1 179 ? 10.308 0.586 -9.691 1.00 96.81 179 TYR A O 1
ATOM 1477 N N . THR A 1 180 ? 9.325 -1.300 -10.388 1.00 96.62 180 THR A N 1
ATOM 1478 C CA . THR A 1 180 ? 9.156 -0.888 -11.783 1.00 96.62 180 THR A CA 1
ATOM 1479 C C . THR A 1 180 ? 7.719 -1.146 -12.218 1.00 96.62 180 THR A C 1
ATOM 1481 O O . THR A 1 180 ? 7.002 -1.947 -11.619 1.00 96.62 180 THR A O 1
ATOM 1484 N N . LEU A 1 181 ? 7.264 -0.459 -13.267 1.00 96.69 181 LEU A N 1
ATOM 1485 C CA . LEU A 1 181 ? 5.925 -0.695 -13.807 1.00 96.69 181 LEU A CA 1
ATOM 1486 C C . LEU A 1 181 ? 5.819 -2.102 -14.410 1.00 96.69 181 LEU A C 1
ATOM 1488 O O . LEU A 1 181 ? 6.782 -2.626 -14.980 1.00 96.69 181 LEU A O 1
ATOM 1492 N N . THR A 1 182 ? 4.627 -2.688 -14.339 1.00 96.62 182 THR A N 1
ATOM 1493 C CA . THR A 1 182 ? 4.284 -3.881 -15.123 1.00 96.62 182 THR A CA 1
ATOM 1494 C C . THR A 1 182 ? 4.340 -3.566 -16.622 1.00 96.62 182 THR A C 1
ATOM 1496 O O . THR A 1 182 ? 4.204 -2.413 -17.041 1.00 96.62 182 THR A O 1
ATOM 1499 N N . VAL A 1 183 ? 4.497 -4.591 -17.467 1.00 96.69 183 VAL A N 1
ATOM 1500 C CA . VAL A 1 183 ? 4.553 -4.417 -18.936 1.00 96.69 183 VAL A CA 1
ATOM 1501 C C . VAL A 1 183 ? 3.301 -3.728 -19.498 1.00 96.69 183 VAL A C 1
ATOM 1503 O O . VAL A 1 183 ? 3.393 -2.952 -20.445 1.00 96.69 183 VAL A O 1
ATOM 1506 N N . ASP A 1 184 ? 2.125 -3.974 -18.918 1.00 94.56 184 ASP A N 1
ATOM 1507 C CA . ASP A 1 184 ? 0.879 -3.315 -19.328 1.00 94.56 184 ASP A CA 1
ATOM 1508 C C . ASP A 1 184 ? 0.675 -1.921 -18.703 1.00 94.56 184 ASP A C 1
ATOM 1510 O O . ASP A 1 184 ? -0.306 -1.243 -19.019 1.00 94.56 184 ASP A O 1
ATOM 1514 N N . GLY A 1 185 ? 1.594 -1.490 -17.831 1.00 93.88 185 GLY A N 1
ATOM 1515 C CA . GLY A 1 185 ? 1.596 -0.193 -17.160 1.00 93.88 185 GLY A CA 1
ATOM 1516 C C . GLY A 1 185 ? 0.481 -0.000 -16.132 1.00 93.88 185 GLY A C 1
ATOM 1517 O O . GLY A 1 185 ? 0.286 1.129 -15.669 1.00 93.88 185 GLY A O 1
ATOM 1518 N N . LYS A 1 186 ? -0.265 -1.061 -15.798 1.00 94.31 186 LYS A N 1
ATOM 1519 C CA . LYS A 1 186 ? -1.423 -0.995 -14.898 1.00 94.31 186 LYS A CA 1
ATOM 1520 C C . LYS A 1 186 ? -1.083 -1.164 -13.428 1.00 94.31 186 LYS A C 1
ATOM 1522 O O . LYS A 1 186 ? -1.946 -0.866 -12.614 1.00 94.31 186 LYS A O 1
ATOM 1527 N N . GLY A 1 187 ? 0.127 -1.601 -13.101 1.00 96.12 187 GLY A N 1
ATOM 1528 C CA . GLY A 1 187 ? 0.589 -1.804 -11.734 1.00 96.12 187 GLY A CA 1
ATOM 1529 C C . GLY A 1 187 ? 2.098 -1.633 -11.615 1.00 96.12 187 GLY A C 1
ATOM 1530 O O . GLY A 1 187 ? 2.759 -1.137 -12.535 1.00 96.12 187 GLY A O 1
ATOM 1531 N N . TYR A 1 188 ? 2.628 -2.060 -10.476 1.00 97.25 188 TYR A N 1
ATOM 1532 C CA . TYR A 1 188 ? 4.060 -2.179 -10.228 1.00 97.25 188 TYR A CA 1
ATOM 1533 C C . TYR A 1 188 ? 4.401 -3.623 -9.873 1.00 97.25 188 TYR A C 1
ATOM 1535 O O . TYR A 1 188 ? 3.530 -4.411 -9.520 1.00 97.25 188 TYR A O 1
ATOM 1543 N N . GLU A 1 189 ? 5.678 -3.957 -9.960 1.00 95.75 189 GLU A N 1
ATOM 1544 C CA . GLU A 1 189 ? 6.239 -5.198 -9.439 1.00 95.75 189 GLU A CA 1
ATOM 1545 C C . GLU A 1 189 ? 7.683 -4.949 -8.996 1.00 95.75 189 GLU A C 1
ATOM 1547 O O . GLU A 1 189 ? 8.341 -4.014 -9.469 1.00 95.75 189 GLU A O 1
ATOM 1552 N N . TYR A 1 190 ? 8.164 -5.758 -8.054 1.00 96.00 190 TYR A N 1
ATOM 1553 C CA . TYR A 1 190 ? 9.530 -5.638 -7.564 1.00 96.00 190 TYR A CA 1
ATOM 1554 C C . TYR A 1 190 ? 10.496 -6.303 -8.546 1.00 96.00 190 TYR A C 1
ATOM 1556 O O . TYR A 1 190 ? 10.382 -7.493 -8.850 1.00 96.00 190 TYR A O 1
ATOM 1564 N N . SER A 1 191 ? 11.453 -5.525 -9.033 1.00 96.62 191 SER A N 1
ATOM 1565 C CA . SER A 1 191 ? 12.550 -5.973 -9.877 1.00 96.62 191 SER A CA 1
ATOM 1566 C C . SER A 1 191 ? 13.794 -6.198 -9.029 1.00 96.62 191 SER A C 1
ATOM 1568 O O . SER A 1 191 ? 14.158 -5.361 -8.204 1.00 96.62 191 SER A O 1
ATOM 1570 N N . SER A 1 192 ? 14.462 -7.326 -9.248 1.00 95.75 192 SER A N 1
ATOM 1571 C CA . SER A 1 192 ? 15.670 -7.717 -8.520 1.00 95.75 192 SER A CA 1
ATOM 1572 C C . SER A 1 192 ? 16.672 -8.389 -9.446 1.00 95.75 192 SER A C 1
ATOM 1574 O O . SER A 1 192 ? 16.272 -9.113 -10.357 1.00 95.75 192 SER A O 1
ATOM 1576 N N . ASP A 1 193 ? 17.965 -8.197 -9.175 1.00 95.19 193 ASP A N 1
ATOM 1577 C CA . ASP A 1 193 ? 19.070 -8.728 -9.987 1.00 95.19 193 ASP A CA 1
ATOM 1578 C C . ASP A 1 193 ? 18.938 -8.357 -11.477 1.00 95.19 193 ASP A C 1
ATOM 1580 O O . ASP A 1 193 ? 19.210 -9.158 -12.378 1.00 95.19 193 ASP A O 1
ATOM 1584 N N . VAL A 1 194 ? 18.479 -7.133 -11.740 1.00 97.44 194 VAL A N 1
ATOM 1585 C CA . VAL A 1 194 ? 18.272 -6.625 -13.098 1.00 97.44 194 VAL A CA 1
ATOM 1586 C C . VAL A 1 194 ? 19.614 -6.543 -13.817 1.00 97.44 194 VAL A C 1
ATOM 1588 O O . VAL A 1 194 ? 20.567 -5.941 -13.321 1.00 97.44 194 VAL A O 1
ATOM 1591 N N . PHE A 1 195 ? 19.696 -7.115 -15.018 1.00 96.62 195 PHE A N 1
ATOM 1592 C CA . PHE A 1 195 ? 20.858 -6.916 -15.873 1.00 96.62 195 PHE A CA 1
ATOM 1593 C C . PHE A 1 195 ? 20.814 -5.515 -16.475 1.00 96.62 195 PHE A C 1
ATOM 1595 O O . PHE A 1 195 ? 19.829 -5.138 -17.104 1.00 96.62 195 PHE A O 1
ATOM 1602 N N . ILE A 1 196 ? 21.897 -4.762 -16.328 1.00 96.00 196 ILE A N 1
ATOM 1603 C CA . ILE A 1 196 ? 22.002 -3.391 -16.821 1.00 96.00 196 ILE A CA 1
ATOM 1604 C C . ILE A 1 196 ? 23.121 -3.357 -17.852 1.00 96.00 196 ILE A C 1
ATOM 1606 O O . ILE A 1 196 ? 24.256 -3.747 -17.566 1.00 96.00 196 ILE A O 1
ATOM 1610 N N . SER A 1 197 ? 22.798 -2.931 -19.072 1.00 95.75 197 SER A N 1
ATOM 1611 C CA . SER A 1 197 ? 23.793 -2.820 -20.136 1.00 95.75 197 SER A CA 1
ATOM 1612 C C . SER A 1 197 ? 24.827 -1.733 -19.852 1.00 95.75 197 SER A C 1
ATOM 1614 O O . SER A 1 197 ? 24.614 -0.850 -19.024 1.00 95.75 197 SER A O 1
ATOM 1616 N N . SER A 1 198 ? 25.920 -1.730 -20.622 1.00 94.19 198 SER A N 1
ATOM 1617 C CA . SER A 1 198 ? 26.723 -0.506 -20.726 1.00 94.19 198 SER A CA 1
ATOM 1618 C C . SER A 1 198 ? 25.894 0.610 -21.360 1.00 94.19 198 SER A C 1
ATOM 1620 O O . SER A 1 198 ? 24.976 0.336 -22.142 1.00 94.19 198 SER A O 1
ATOM 1622 N N . ASP A 1 199 ? 26.246 1.849 -21.037 1.00 94.06 199 ASP A N 1
ATOM 1623 C CA . ASP A 1 199 ? 25.606 3.036 -21.593 1.00 94.06 199 ASP A CA 1
ATOM 1624 C C . ASP A 1 199 ? 25.786 3.113 -23.114 1.00 94.06 199 ASP A C 1
ATOM 1626 O O . ASP A 1 199 ? 26.834 2.758 -23.666 1.00 94.06 199 ASP A O 1
ATOM 1630 N N . PHE A 1 200 ? 24.769 3.633 -23.786 1.00 93.62 200 PHE A N 1
ATOM 1631 C CA . PHE A 1 200 ? 24.777 3.931 -25.210 1.00 93.62 200 PHE A CA 1
ATOM 1632 C C . PHE A 1 200 ? 23.953 5.183 -25.503 1.00 93.62 200 PHE A C 1
ATOM 1634 O O . PHE A 1 200 ? 23.087 5.598 -24.733 1.00 93.62 200 PHE A O 1
ATOM 1641 N N . GLN A 1 201 ? 24.221 5.792 -26.649 1.00 91.56 201 GLN A N 1
ATOM 1642 C CA . GLN A 1 201 ? 23.389 6.834 -27.229 1.00 91.56 201 GLN A CA 1
ATOM 1643 C C . GLN A 1 201 ? 22.354 6.205 -28.160 1.00 91.56 201 GLN A C 1
ATOM 1645 O O . GLN A 1 201 ? 22.649 5.269 -28.904 1.00 91.56 201 GLN A O 1
ATOM 1650 N N . SER A 1 202 ? 21.137 6.736 -28.133 1.00 88.38 202 SER A N 1
ATOM 1651 C CA . SER A 1 202 ? 20.031 6.250 -28.950 1.00 88.38 202 SER A CA 1
ATOM 1652 C C . SER A 1 202 ? 19.195 7.414 -29.467 1.00 88.38 202 SER A C 1
ATOM 1654 O O . SER A 1 202 ? 19.048 8.429 -28.785 1.00 88.38 202 SER A O 1
ATOM 1656 N N . ASP A 1 203 ? 18.622 7.272 -30.661 1.00 86.69 203 ASP A N 1
ATOM 1657 C CA . ASP A 1 203 ? 17.700 8.272 -31.211 1.00 86.69 203 ASP A CA 1
ATOM 1658 C C . ASP A 1 203 ? 16.440 8.402 -30.337 1.00 86.69 203 ASP A C 1
ATOM 1660 O O . ASP A 1 203 ? 15.880 9.491 -30.220 1.00 86.69 203 ASP A O 1
ATOM 1664 N N . GLN A 1 204 ? 16.029 7.317 -29.666 1.00 90.31 204 GLN A N 1
ATOM 1665 C CA . GLN A 1 204 ? 14.898 7.291 -28.735 1.00 90.31 204 GLN A CA 1
ATOM 1666 C C . GLN A 1 204 ? 15.086 8.241 -27.551 1.00 90.31 204 GLN A C 1
ATOM 1668 O O . GLN A 1 204 ? 14.100 8.753 -27.037 1.00 90.31 204 GLN A O 1
ATOM 1673 N N . THR A 1 205 ? 16.326 8.499 -27.142 1.00 89.56 205 THR A N 1
ATOM 1674 C CA . THR A 1 205 ? 16.673 9.431 -26.061 1.00 89.56 205 THR A CA 1
ATOM 1675 C C . THR A 1 205 ? 17.305 10.718 -26.595 1.00 89.56 205 THR A C 1
ATOM 1677 O O . THR A 1 205 ? 17.947 11.453 -25.846 1.00 89.56 205 THR A O 1
ATOM 1680 N N . GLU A 1 206 ? 17.160 10.992 -27.898 1.00 89.69 206 GLU A N 1
ATOM 1681 C CA . GLU A 1 206 ? 17.785 12.121 -28.603 1.00 89.69 206 GLU A CA 1
ATOM 1682 C C . GLU A 1 206 ? 19.302 12.230 -28.360 1.00 89.69 206 GLU A C 1
ATOM 1684 O O . GLU A 1 206 ? 19.872 13.317 -28.234 1.00 89.69 206 GLU A O 1
ATOM 1689 N N . GLY A 1 207 ? 19.970 11.078 -28.269 1.00 86.75 207 GLY A N 1
ATOM 1690 C CA . GLY A 1 207 ? 21.404 10.969 -28.018 1.00 86.75 207 GLY A CA 1
ATOM 1691 C C . GLY A 1 207 ? 21.814 11.162 -26.555 1.00 86.75 207 GLY A C 1
ATOM 1692 O O . GLY A 1 207 ? 23.009 11.095 -26.257 1.00 86.75 207 GLY A O 1
ATOM 1693 N N . CYS A 1 208 ? 20.867 11.375 -25.635 1.00 88.38 208 CYS A N 1
ATOM 1694 C CA . CYS A 1 208 ? 21.150 11.338 -24.204 1.00 88.38 208 CYS A CA 1
ATOM 1695 C C . CYS A 1 208 ? 21.548 9.904 -23.798 1.00 88.38 208 CYS A C 1
ATOM 1697 O O . CYS A 1 208 ? 20.817 8.969 -24.139 1.00 88.38 208 CYS A O 1
ATOM 1699 N N . PRO A 1 209 ? 22.692 9.695 -23.119 1.00 90.69 209 PRO A N 1
ATOM 1700 C CA . PRO A 1 209 ? 23.132 8.368 -22.709 1.00 90.69 209 PRO A CA 1
ATOM 1701 C C . PRO A 1 209 ? 22.100 7.646 -21.837 1.00 90.69 209 PRO A C 1
ATOM 1703 O O . PRO A 1 209 ? 21.630 8.184 -20.829 1.00 90.69 209 PRO A O 1
ATOM 1706 N N . ALA A 1 210 ? 21.786 6.418 -22.229 1.00 92.94 210 ALA A N 1
ATOM 1707 C CA . ALA A 1 210 ? 20.888 5.517 -21.525 1.00 92.94 210 ALA A CA 1
ATOM 1708 C C . ALA A 1 210 ? 21.456 4.094 -21.520 1.00 92.94 210 ALA A C 1
ATOM 1710 O O . ALA A 1 210 ? 22.349 3.758 -22.302 1.00 92.94 210 ALA A O 1
ATOM 1711 N N . CYS A 1 211 ? 20.913 3.248 -20.658 1.00 94.94 211 CYS A N 1
ATOM 1712 C CA . CYS A 1 211 ? 21.170 1.817 -20.641 1.00 94.94 211 CYS A CA 1
ATOM 1713 C C . CYS A 1 211 ? 19.859 1.042 -20.810 1.00 94.94 211 CYS A C 1
ATOM 1715 O O . CYS A 1 211 ? 18.765 1.554 -20.567 1.00 94.94 211 CYS A O 1
ATOM 1717 N N . LEU A 1 212 ? 19.974 -0.205 -21.267 1.00 97.12 212 LEU A N 1
ATOM 1718 C CA . LEU A 1 212 ? 18.853 -1.122 -21.400 1.00 97.12 212 LEU A CA 1
ATOM 1719 C C . LEU A 1 212 ? 18.879 -2.081 -20.212 1.00 97.12 212 LEU A C 1
ATOM 1721 O O . LEU A 1 212 ? 19.781 -2.919 -20.095 1.00 97.12 212 LEU A O 1
ATOM 1725 N N . CYS A 1 213 ? 17.882 -1.941 -19.349 1.00 97.75 213 CYS A N 1
ATOM 1726 C CA . CYS A 1 213 ? 17.650 -2.797 -18.199 1.00 97.75 213 CYS A CA 1
ATOM 1727 C C . CYS A 1 213 ? 16.858 -4.030 -18.631 1.00 97.75 213 CYS A C 1
ATOM 1729 O O . CYS A 1 213 ? 15.888 -3.917 -19.380 1.00 97.75 213 CYS A O 1
ATOM 1731 N N . TYR A 1 214 ? 17.272 -5.206 -18.167 1.00 98.06 214 TYR A N 1
ATOM 1732 C CA . TYR A 1 214 ? 16.608 -6.476 -18.418 1.00 98.06 214 TYR A CA 1
ATOM 1733 C C . TYR A 1 214 ? 16.343 -7.214 -17.110 1.00 98.06 214 TYR A C 1
ATOM 1735 O O . TYR A 1 214 ? 17.255 -7.733 -16.464 1.00 98.06 214 TYR A O 1
ATOM 1743 N N . ASP A 1 215 ? 15.067 -7.284 -16.753 1.00 97.75 215 ASP A N 1
ATOM 1744 C CA . ASP A 1 215 ? 14.566 -8.102 -15.663 1.00 97.75 215 ASP A CA 1
ATOM 1745 C C . ASP A 1 215 ? 14.076 -9.435 -16.230 1.00 97.75 215 ASP A C 1
ATOM 1747 O O . ASP A 1 215 ? 12.991 -9.551 -16.811 1.00 97.75 215 ASP A O 1
ATOM 1751 N N . LYS A 1 216 ? 14.911 -10.461 -16.067 1.00 95.62 216 LYS A N 1
ATOM 1752 C CA . LYS A 1 216 ? 14.609 -11.815 -16.530 1.00 95.62 216 LYS A CA 1
ATOM 1753 C C . LYS A 1 216 ? 13.476 -12.461 -15.730 1.00 95.62 216 LYS A C 1
ATOM 1755 O O . LYS A 1 216 ? 12.742 -13.272 -16.291 1.00 95.62 216 LYS A O 1
ATOM 1760 N N . TYR A 1 217 ? 13.333 -12.135 -14.445 1.00 95.00 217 TYR A N 1
ATOM 1761 C CA . TYR A 1 217 ? 12.322 -12.750 -13.582 1.00 95.00 217 TYR A CA 1
ATOM 1762 C C . TYR A 1 217 ? 10.924 -12.282 -13.967 1.00 95.00 217 TYR A C 1
ATOM 1764 O O . TYR A 1 217 ? 10.039 -13.110 -14.180 1.00 95.00 217 TYR A O 1
ATOM 1772 N N . ASN A 1 218 ? 10.766 -10.975 -14.164 1.00 96.56 218 ASN A N 1
ATOM 1773 C CA . ASN A 1 218 ? 9.502 -10.378 -14.588 1.00 96.56 218 ASN A CA 1
ATOM 1774 C C . ASN A 1 218 ? 9.337 -10.335 -16.120 1.00 96.56 218 ASN A C 1
ATOM 1776 O O . ASN A 1 218 ? 8.347 -9.823 -16.636 1.00 96.56 218 ASN A O 1
ATOM 1780 N N . SER A 1 219 ? 10.285 -10.919 -16.865 1.00 97.50 219 SER A N 1
ATOM 1781 C CA . SER A 1 219 ? 10.267 -11.025 -18.329 1.00 97.50 219 SER A CA 1
ATOM 1782 C C . SER A 1 219 ? 10.053 -9.678 -19.029 1.00 97.50 219 SER A C 1
ATOM 1784 O O . SER A 1 219 ? 9.153 -9.534 -19.867 1.00 97.50 219 SER A O 1
ATOM 1786 N N . LYS A 1 220 ? 10.869 -8.673 -18.686 1.00 97.81 220 LYS A N 1
ATOM 1787 C CA . LYS A 1 220 ? 10.727 -7.321 -19.239 1.00 97.81 220 LYS A CA 1
ATOM 1788 C C . LYS A 1 220 ? 12.029 -6.549 -19.407 1.00 97.81 220 LYS A C 1
ATOM 1790 O O . LYS A 1 220 ? 13.005 -6.781 -18.701 1.00 97.81 220 LYS A O 1
ATOM 1795 N N . VAL A 1 221 ? 12.006 -5.587 -20.326 1.00 98.19 221 VAL A N 1
ATOM 1796 C CA . VAL A 1 221 ? 13.075 -4.607 -20.555 1.00 98.19 221 VAL A CA 1
ATOM 1797 C C . VAL A 1 221 ? 12.543 -3.181 -20.586 1.00 98.19 221 VAL A C 1
ATOM 1799 O O . VAL A 1 221 ? 11.397 -2.948 -20.978 1.00 98.19 221 VAL A O 1
ATOM 1802 N N . TRP A 1 222 ? 13.394 -2.230 -20.210 1.00 97.88 222 TRP A N 1
ATOM 1803 C CA . TRP A 1 222 ? 13.124 -0.792 -20.267 1.00 97.88 222 TRP A CA 1
ATOM 1804 C C . TRP A 1 222 ? 14.420 0.009 -20.387 1.00 97.88 222 TRP A C 1
ATOM 1806 O O . TRP A 1 222 ? 15.510 -0.513 -20.144 1.00 97.88 222 TRP A O 1
ATOM 1816 N N . LEU A 1 223 ? 14.293 1.272 -20.790 1.00 96.12 223 LEU A N 1
ATOM 1817 C CA . LEU A 1 223 ? 15.408 2.213 -20.816 1.00 96.12 223 LEU A CA 1
ATOM 1818 C C . LEU A 1 223 ? 15.512 2.945 -19.479 1.00 96.12 223 LEU A C 1
ATOM 1820 O O . LEU A 1 223 ? 14.510 3.459 -18.986 1.00 96.12 223 LEU A O 1
ATOM 1824 N N . GLU A 1 224 ? 16.730 3.062 -18.961 1.00 94.06 224 GLU A N 1
ATOM 1825 C CA . GLU A 1 224 ? 17.073 3.950 -17.849 1.00 94.06 224 GLU A CA 1
ATOM 1826 C C . GLU A 1 224 ? 18.094 4.983 -18.304 1.00 94.06 224 GLU A C 1
ATOM 1828 O O . GLU A 1 224 ? 19.006 4.679 -19.074 1.00 94.06 224 GLU A O 1
ATOM 1833 N N . LEU A 1 225 ? 17.970 6.219 -17.820 1.00 91.06 225 LEU A N 1
ATOM 1834 C CA . LEU A 1 225 ? 18.985 7.229 -18.109 1.00 91.06 225 LEU A CA 1
ATOM 1835 C C . LEU A 1 225 ? 20.283 6.917 -17.372 1.00 91.06 225 LEU A C 1
ATOM 1837 O O . LEU A 1 225 ? 20.292 6.611 -16.177 1.00 91.06 225 LEU A O 1
ATOM 1841 N N . SER A 1 226 ? 21.406 7.089 -18.060 1.00 80.69 226 SER A N 1
ATOM 1842 C CA . SER A 1 226 ? 22.736 6.873 -17.486 1.00 80.69 226 SER A CA 1
ATOM 1843 C C . SER A 1 226 ? 23.221 8.072 -16.672 1.00 80.69 226 SER A C 1
ATOM 1845 O O . SER A 1 226 ? 23.923 7.899 -15.675 1.00 80.69 226 SER A O 1
ATOM 1847 N N . THR A 1 227 ? 22.785 9.276 -17.037 1.00 66.50 227 THR A N 1
ATOM 1848 C CA . THR A 1 227 ? 23.146 10.542 -16.389 1.00 66.50 227 THR A CA 1
ATOM 1849 C C . THR A 1 227 ? 22.574 10.671 -14.981 1.00 66.50 227 THR A C 1
ATOM 1851 O O . THR A 1 227 ? 21.401 10.370 -14.759 1.00 66.50 227 THR A O 1
ATOM 1854 N N . GLY A 1 228 ? 23.382 11.148 -14.030 1.00 60.00 228 GLY A N 1
ATOM 1855 C CA . GLY A 1 228 ? 22.876 11.581 -12.721 1.00 60.00 228 GLY A CA 1
ATOM 1856 C C . GLY A 1 228 ? 22.235 12.971 -12.807 1.00 60.00 228 GLY A C 1
ATOM 1857 O O . GLY A 1 228 ? 22.453 13.691 -13.778 1.00 60.00 228 GLY A O 1
ATOM 1858 N N . GLU A 1 229 ? 21.512 13.400 -11.767 1.00 51.34 229 GLU A N 1
ATOM 1859 C CA . GLU A 1 229 ? 20.869 14.733 -11.694 1.00 51.34 229 GLU A CA 1
ATOM 1860 C C . GLU A 1 229 ? 21.826 15.916 -11.973 1.00 51.34 229 GLU A C 1
ATOM 1862 O O . GLU A 1 229 ? 21.392 17.011 -12.320 1.00 51.34 229 GLU A O 1
ATOM 1867 N N . ASN A 1 230 ? 23.141 15.698 -11.851 1.00 50.91 230 ASN A N 1
ATOM 1868 C CA . ASN A 1 230 ? 24.179 16.709 -12.049 1.00 50.91 230 ASN A CA 1
ATOM 1869 C C . ASN A 1 230 ? 24.731 16.805 -13.486 1.00 50.91 230 ASN A C 1
ATOM 1871 O O . ASN A 1 230 ? 25.485 17.739 -13.766 1.00 50.91 230 ASN A O 1
ATOM 1875 N N . ASP A 1 231 ? 24.360 15.909 -14.406 1.00 54.19 231 ASP A N 1
ATOM 1876 C CA . ASP A 1 231 ? 24.794 15.953 -15.815 1.00 54.19 231 ASP A CA 1
ATOM 1877 C C . ASP A 1 231 ? 23.880 16.872 -16.644 1.00 54.19 231 ASP A C 1
ATOM 1879 O O . ASP A 1 231 ? 23.308 16.525 -17.679 1.00 54.19 231 ASP A O 1
ATOM 1883 N N . VAL A 1 232 ? 23.726 18.100 -16.157 1.00 49.53 232 VAL A N 1
ATOM 1884 C CA . VAL A 1 232 ? 22.952 19.152 -16.810 1.00 49.53 232 VAL A CA 1
ATOM 1885 C C . VAL A 1 232 ? 23.771 19.669 -17.996 1.00 49.53 232 VAL A C 1
ATOM 1887 O O . VAL A 1 232 ? 24.766 20.361 -17.781 1.00 49.53 232 VAL A O 1
ATOM 1890 N N . ASN A 1 233 ? 23.350 19.339 -19.227 1.00 52.00 233 ASN A N 1
ATOM 1891 C CA . ASN A 1 233 ? 23.710 19.940 -20.537 1.00 52.00 233 ASN A CA 1
ATOM 1892 C C . ASN A 1 233 ? 24.166 18.948 -21.626 1.00 52.00 233 ASN A C 1
ATOM 1894 O O . ASN A 1 233 ? 25.132 19.228 -22.339 1.00 52.00 233 ASN A O 1
ATOM 1898 N N . ILE A 1 234 ? 23.473 17.828 -21.844 1.00 55.94 234 ILE A N 1
ATOM 1899 C CA . ILE A 1 234 ? 23.739 17.046 -23.066 1.00 55.94 234 ILE A CA 1
ATOM 1900 C C . ILE A 1 234 ? 23.003 17.659 -24.269 1.00 55.94 234 ILE A C 1
ATOM 1902 O O . ILE A 1 234 ? 23.571 17.724 -25.356 1.00 55.94 234 ILE A O 1
ATOM 1906 N N . THR A 1 235 ? 21.794 18.213 -24.086 1.00 58.59 235 THR A N 1
ATOM 1907 C CA . THR A 1 235 ? 20.924 18.558 -25.228 1.00 58.59 235 THR A CA 1
ATOM 1908 C C . THR A 1 235 ? 19.906 19.694 -24.914 1.00 58.59 235 THR A C 1
ATOM 1910 O O . THR A 1 235 ? 18.783 19.729 -25.384 1.00 58.59 235 THR A O 1
ATOM 1913 N N . GLY A 1 236 ? 20.272 20.712 -24.122 1.00 69.00 236 GLY A N 1
ATOM 1914 C CA . GLY A 1 236 ? 19.455 21.942 -23.973 1.00 69.00 236 GLY A CA 1
ATOM 1915 C C . GLY A 1 236 ? 18.076 21.794 -23.295 1.00 69.00 236 GLY A C 1
ATOM 1916 O O . GLY A 1 236 ? 17.417 22.811 -23.067 1.00 69.00 236 GLY A O 1
ATOM 1917 N N . HIS A 1 237 ? 17.670 20.572 -22.944 1.00 78.25 237 HIS A N 1
ATOM 1918 C CA . HIS A 1 237 ? 16.503 20.237 -22.134 1.00 78.25 237 HIS A CA 1
ATOM 1919 C C . HIS A 1 237 ? 16.929 19.759 -20.736 1.00 78.25 237 HIS A C 1
ATOM 1921 O O . HIS A 1 237 ? 18.083 19.397 -20.505 1.00 78.25 237 HIS A O 1
ATOM 1927 N N . ASP A 1 238 ? 15.989 19.798 -19.795 1.00 82.06 238 ASP A N 1
ATOM 1928 C CA . ASP A 1 238 ? 16.142 19.258 -18.439 1.00 82.06 238 ASP A CA 1
ATOM 1929 C C . ASP A 1 238 ? 16.089 17.715 -18.434 1.00 82.06 238 ASP A C 1
ATOM 1931 O O . ASP A 1 238 ? 15.539 17.111 -19.353 1.00 82.06 238 ASP A O 1
ATOM 1935 N N . ILE A 1 239 ? 16.622 17.067 -17.394 1.00 82.06 239 ILE A N 1
ATOM 1936 C CA . ILE A 1 239 ? 16.658 15.606 -17.241 1.00 82.06 239 ILE A CA 1
ATOM 1937 C C . ILE A 1 239 ? 15.262 14.971 -17.315 1.00 82.06 239 ILE A C 1
ATOM 1939 O O . ILE A 1 239 ? 15.106 13.912 -17.924 1.00 82.06 239 ILE A O 1
ATOM 1943 N N . SER A 1 240 ? 14.236 15.667 -16.808 1.00 86.75 240 SER A N 1
ATOM 1944 C CA . SER A 1 240 ? 12.833 15.233 -16.871 1.00 86.75 240 SER A CA 1
ATOM 1945 C C . SER A 1 240 ? 12.325 15.015 -18.300 1.00 86.75 240 SER A C 1
ATOM 1947 O O . SER A 1 240 ? 11.482 14.150 -18.537 1.00 86.75 240 SER A O 1
ATOM 1949 N N . TYR A 1 241 ? 12.872 15.746 -19.277 1.00 89.81 241 TYR A N 1
ATOM 1950 C CA . TYR A 1 241 ? 12.559 15.549 -20.690 1.00 89.81 241 TYR A CA 1
ATOM 1951 C C . TYR A 1 241 ? 13.034 14.181 -21.186 1.00 89.81 241 TYR A C 1
ATOM 1953 O O . TYR A 1 241 ? 12.261 13.442 -21.788 1.00 89.81 241 TYR A O 1
ATOM 1961 N N . TYR A 1 242 ? 14.284 13.809 -20.901 1.00 89.44 242 TYR A N 1
ATOM 1962 C CA . TYR A 1 242 ? 14.826 12.523 -21.349 1.00 89.44 242 TYR A CA 1
ATOM 1963 C C . TYR A 1 242 ? 14.248 11.350 -20.555 1.00 89.44 242 TYR A C 1
ATOM 1965 O O . TYR A 1 242 ? 14.049 10.282 -21.127 1.00 89.44 242 TYR A O 1
ATOM 1973 N N . GLN A 1 243 ? 13.905 11.550 -19.275 1.00 89.62 243 GLN A N 1
ATOM 1974 C CA . GLN A 1 243 ? 13.175 10.547 -18.491 1.00 89.62 243 GLN A CA 1
ATOM 1975 C C . GLN A 1 243 ? 11.845 10.231 -19.171 1.00 89.62 243 GLN A C 1
ATOM 1977 O O . GLN A 1 243 ? 11.504 9.065 -19.357 1.00 89.62 243 GLN A O 1
ATOM 1982 N N . LYS A 1 244 ? 11.146 11.269 -19.650 1.00 91.81 244 LYS A N 1
ATOM 1983 C CA . LYS A 1 244 ? 9.899 11.100 -20.389 1.00 91.81 244 LYS A CA 1
ATOM 1984 C C . LYS A 1 244 ? 10.077 10.304 -21.681 1.00 91.81 244 LYS A C 1
ATOM 1986 O O . LYS A 1 244 ? 9.222 9.487 -21.999 1.00 91.81 244 LYS A O 1
ATOM 1991 N N . LEU A 1 245 ? 11.185 10.491 -22.397 1.00 94.25 245 LEU A N 1
ATOM 1992 C CA . LEU A 1 245 ? 11.489 9.698 -23.592 1.00 94.25 245 LEU A CA 1
ATOM 1993 C C . LEU A 1 245 ? 11.701 8.209 -23.267 1.00 94.25 245 LEU A C 1
ATOM 1995 O O . LEU A 1 245 ? 11.188 7.349 -23.984 1.00 94.25 245 LEU A O 1
ATOM 1999 N N . CYS A 1 246 ? 12.397 7.892 -22.169 1.00 93.38 246 CYS A N 1
ATOM 2000 C CA . CYS A 1 246 ? 12.527 6.515 -21.685 1.00 93.38 246 CYS A CA 1
ATOM 2001 C C . CYS A 1 246 ? 11.164 5.923 -21.287 1.00 93.38 246 CYS A C 1
ATOM 2003 O O . CYS A 1 246 ? 10.833 4.807 -21.691 1.00 93.38 246 CYS A O 1
ATOM 2005 N N . GLU A 1 247 ? 10.337 6.684 -20.561 1.00 91.94 247 GLU A N 1
ATOM 2006 C CA . GLU A 1 247 ? 8.968 6.280 -20.214 1.00 91.94 247 GLU A CA 1
ATOM 2007 C C . GLU A 1 247 ? 8.100 6.025 -21.452 1.00 91.94 247 GLU A C 1
ATOM 2009 O O . GLU A 1 247 ? 7.315 5.078 -21.471 1.00 91.94 247 GLU A O 1
ATOM 2014 N N . ASP A 1 248 ? 8.233 6.860 -22.484 1.00 94.44 248 ASP A N 1
ATOM 2015 C CA . ASP A 1 248 ? 7.472 6.744 -23.728 1.00 94.44 248 ASP A CA 1
ATOM 2016 C C . ASP A 1 248 ? 7.941 5.546 -24.574 1.00 94.44 248 ASP A C 1
ATOM 2018 O O . ASP A 1 248 ? 7.139 4.956 -25.307 1.00 94.44 248 ASP A O 1
ATOM 2022 N N . TRP A 1 249 ? 9.209 5.127 -24.447 1.00 95.44 249 TRP A N 1
ATOM 2023 C CA . TRP A 1 249 ? 9.667 3.842 -24.990 1.00 95.44 249 TRP A CA 1
ATOM 2024 C C . TRP A 1 249 ? 8.991 2.654 -24.293 1.00 95.44 249 TRP A C 1
ATOM 2026 O O . TRP A 1 249 ? 8.677 1.657 -24.961 1.00 95.44 249 TRP A O 1
ATOM 2036 N N . GLY A 1 250 ? 8.720 2.812 -22.993 1.00 94.44 250 GLY A N 1
ATOM 2037 C CA . GLY A 1 250 ? 7.871 1.956 -22.172 1.00 94.44 250 GLY A CA 1
ATOM 2038 C C . GLY A 1 250 ? 8.531 0.673 -21.670 1.00 94.44 250 GLY A C 1
ATOM 2039 O O . GLY A 1 250 ? 9.641 0.312 -22.055 1.00 94.44 250 GLY A O 1
ATOM 2040 N N . MET A 1 251 ? 7.797 -0.044 -20.818 1.00 96.94 251 MET A N 1
ATOM 2041 C CA . MET A 1 251 ? 8.134 -1.408 -20.410 1.00 96.94 251 MET A CA 1
ATOM 2042 C C . MET A 1 251 ? 7.774 -2.373 -21.541 1.00 96.94 251 MET A C 1
ATOM 2044 O O . MET A 1 251 ? 6.660 -2.331 -22.070 1.00 96.94 251 MET A O 1
ATOM 2048 N N . ARG A 1 252 ? 8.690 -3.263 -21.922 1.00 97.88 252 ARG A N 1
ATOM 2049 C CA . ARG A 1 252 ? 8.466 -4.226 -23.011 1.00 97.88 252 ARG A CA 1
ATOM 2050 C C . ARG A 1 252 ? 8.676 -5.640 -22.529 1.00 97.88 252 ARG A C 1
ATOM 2052 O O . ARG A 1 252 ? 9.641 -5.910 -21.830 1.00 97.88 252 ARG A O 1
ATOM 2059 N N . TYR A 1 253 ? 7.802 -6.544 -22.958 1.00 98.12 253 TYR A N 1
ATOM 2060 C CA . TYR A 1 253 ? 7.981 -7.969 -22.712 1.00 98.12 253 TYR A CA 1
ATOM 2061 C C . TYR A 1 253 ? 9.309 -8.450 -23.303 1.00 98.12 253 TYR A C 1
ATOM 2063 O O . TYR A 1 253 ? 9.610 -8.154 -24.459 1.00 98.12 253 TYR A O 1
ATOM 2071 N N . CYS A 1 254 ? 10.083 -9.194 -22.526 1.00 98.00 254 CYS A N 1
ATOM 2072 C CA . CYS A 1 254 ? 11.349 -9.771 -22.941 1.00 98.00 254 CYS A CA 1
ATOM 2073 C C . CYS A 1 254 ? 11.611 -11.057 -22.165 1.00 98.00 254 CYS A C 1
ATOM 2075 O O . CYS A 1 254 ? 11.831 -11.004 -20.962 1.00 98.00 254 CYS A O 1
ATOM 2077 N N . ASP A 1 255 ? 11.614 -12.206 -22.833 1.00 96.06 255 ASP A N 1
ATOM 2078 C CA . ASP A 1 255 ? 11.799 -13.513 -22.178 1.00 96.06 255 ASP A CA 1
ATOM 2079 C C . ASP A 1 255 ? 13.165 -14.163 -22.451 1.00 96.06 255 ASP A C 1
ATOM 2081 O O . ASP A 1 255 ? 13.489 -15.228 -21.916 1.00 96.06 255 ASP A O 1
ATOM 2085 N N . SER A 1 256 ? 13.977 -13.547 -23.309 1.00 96.94 256 SER A N 1
ATOM 2086 C CA . SER A 1 256 ? 15.200 -14.148 -23.828 1.00 96.94 256 SER A CA 1
ATOM 2087 C C . SER A 1 256 ? 16.228 -13.107 -24.258 1.00 96.94 256 SER A C 1
ATOM 2089 O O . SER A 1 256 ? 15.894 -12.001 -24.680 1.00 96.94 256 SER A O 1
ATOM 2091 N N . TRP A 1 257 ? 17.507 -13.493 -24.239 1.00 97.50 257 TRP A N 1
ATOM 2092 C CA . TRP A 1 257 ? 18.595 -12.657 -24.757 1.00 97.50 257 TRP A CA 1
ATOM 2093 C C . TRP A 1 257 ? 18.481 -12.385 -26.260 1.00 97.50 257 TRP A C 1
ATOM 2095 O O . TRP A 1 257 ? 18.903 -11.336 -26.741 1.00 97.50 257 TRP A O 1
ATOM 2105 N N . GLY A 1 258 ? 17.865 -13.299 -27.015 1.00 97.00 258 GLY A N 1
ATOM 2106 C CA . GLY A 1 258 ? 17.547 -13.073 -28.425 1.00 97.00 258 GLY A CA 1
ATOM 2107 C C . GLY A 1 258 ? 16.545 -11.931 -28.616 1.00 97.00 258 GLY A C 1
ATOM 2108 O O . GLY A 1 258 ? 16.744 -11.068 -29.475 1.00 97.00 258 GLY A O 1
ATOM 2109 N N . GLN A 1 259 ? 15.498 -11.884 -27.788 1.00 97.75 259 GLN A N 1
ATOM 2110 C CA . GLN A 1 259 ? 14.535 -10.786 -27.806 1.00 97.75 259 GLN A CA 1
ATOM 2111 C C . GLN A 1 259 ? 15.166 -9.479 -27.308 1.00 97.75 259 GLN A C 1
ATOM 2113 O O . GLN A 1 259 ? 15.033 -8.452 -27.969 1.00 97.75 259 GLN A O 1
ATOM 2118 N N . TYR A 1 260 ? 15.945 -9.534 -26.227 1.00 98.38 260 TYR A N 1
ATOM 2119 C CA . TYR A 1 260 ? 16.747 -8.411 -25.737 1.00 98.38 260 TYR A CA 1
ATOM 2120 C C . TYR A 1 260 ? 17.612 -7.798 -26.852 1.00 98.38 260 TYR A C 1
ATOM 2122 O O . TYR A 1 260 ? 17.532 -6.603 -27.125 1.00 98.38 260 TYR A O 1
ATOM 2130 N N . ASN A 1 261 ? 18.368 -8.624 -27.581 1.00 97.94 261 ASN A N 1
ATOM 2131 C CA . ASN A 1 261 ? 19.230 -8.171 -28.675 1.00 97.94 261 ASN A CA 1
ATOM 2132 C C . ASN A 1 261 ? 18.454 -7.609 -29.876 1.00 97.94 261 ASN A C 1
ATOM 2134 O O . ASN A 1 261 ? 18.995 -6.802 -30.639 1.00 97.94 261 ASN A O 1
ATOM 2138 N N . THR A 1 262 ? 17.188 -8.000 -30.047 1.00 97.62 262 THR A N 1
ATOM 2139 C CA . THR A 1 262 ? 16.300 -7.371 -31.034 1.00 97.62 262 THR A CA 1
ATOM 2140 C C . THR A 1 262 ? 16.041 -5.917 -30.644 1.00 97.62 262 THR A C 1
ATOM 2142 O O . THR A 1 262 ? 16.242 -5.033 -31.474 1.00 97.62 262 THR A O 1
ATOM 2145 N N . TYR A 1 263 ? 15.727 -5.645 -29.372 1.00 97.69 263 TYR A N 1
ATOM 2146 C CA . TYR A 1 263 ? 15.569 -4.276 -28.870 1.00 97.69 263 TYR A CA 1
ATOM 2147 C C . TYR A 1 263 ? 16.866 -3.470 -28.937 1.00 97.69 263 TYR A C 1
ATOM 2149 O O . TYR A 1 263 ? 16.847 -2.329 -29.385 1.00 97.69 263 TYR A O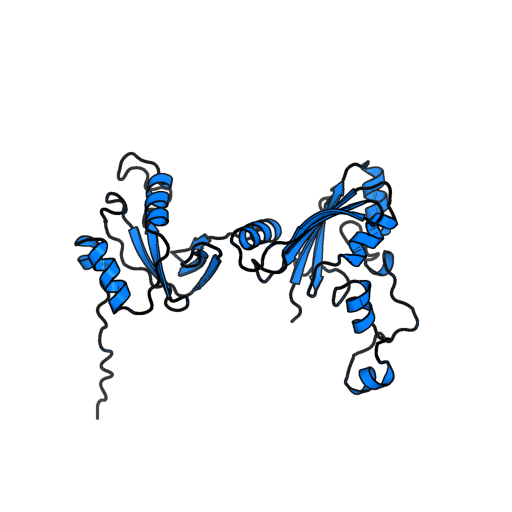 1
ATOM 2157 N N . VAL A 1 264 ? 18.009 -4.068 -28.586 1.00 97.25 264 VAL A N 1
ATOM 2158 C CA . VAL A 1 264 ? 19.322 -3.421 -28.756 1.00 97.25 264 VAL A CA 1
ATOM 2159 C C . VAL A 1 264 ? 19.546 -2.994 -30.212 1.00 97.25 264 VAL A C 1
ATOM 2161 O O . VAL A 1 264 ? 20.018 -1.892 -30.471 1.00 97.25 264 VAL A O 1
ATOM 2164 N N . THR A 1 265 ? 19.170 -3.837 -31.176 1.00 96.62 265 THR A N 1
ATOM 2165 C CA . THR A 1 265 ? 19.292 -3.513 -32.606 1.00 96.62 265 THR A CA 1
ATOM 2166 C C . THR A 1 265 ? 18.358 -2.372 -33.020 1.00 96.62 265 THR A C 1
ATOM 2168 O O . THR A 1 265 ? 18.756 -1.515 -33.807 1.00 96.62 265 THR A O 1
ATOM 2171 N N . GLU A 1 266 ? 17.136 -2.330 -32.482 1.00 95.50 266 GLU A N 1
ATOM 2172 C CA . GLU A 1 266 ? 16.166 -1.247 -32.719 1.00 95.50 266 GLU A CA 1
ATOM 2173 C C . GLU A 1 266 ? 16.618 0.107 -32.147 1.00 95.50 266 GLU A C 1
ATOM 2175 O O . GLU A 1 266 ? 16.252 1.150 -32.689 1.00 95.50 266 GLU A O 1
ATOM 2180 N N . LEU A 1 267 ? 17.414 0.092 -31.073 1.00 95.44 267 LEU A N 1
ATOM 2181 C CA . LEU A 1 267 ? 17.915 1.285 -30.383 1.00 95.44 267 LEU A CA 1
ATOM 2182 C C . LEU A 1 267 ? 19.124 1.941 -31.072 1.00 95.44 267 LEU A C 1
ATOM 2184 O O . LEU A 1 267 ? 19.466 3.076 -30.731 1.00 95.44 267 LEU A O 1
ATOM 2188 N N . GLY A 1 268 ? 19.737 1.271 -32.054 1.00 95.19 268 GLY A N 1
ATOM 2189 C CA . GLY A 1 268 ? 20.731 1.853 -32.961 1.00 95.19 268 GLY A CA 1
ATOM 2190 C C . GLY A 1 268 ? 22.130 1.233 -32.889 1.00 95.19 268 GLY A C 1
ATOM 2191 O O . GLY A 1 268 ? 22.422 0.347 -32.088 1.00 95.19 268 GLY A O 1
ATOM 2192 N N . GLU A 1 269 ? 23.029 1.704 -33.761 1.00 95.25 269 GLU A N 1
ATOM 2193 C CA . GLU A 1 269 ? 24.380 1.134 -33.913 1.00 95.25 269 GLU A CA 1
ATOM 2194 C C . GLU A 1 269 ? 25.230 1.242 -32.640 1.00 95.25 269 GLU A C 1
ATOM 2196 O O . GLU A 1 269 ? 26.021 0.342 -32.351 1.00 95.25 269 GLU A O 1
ATOM 2201 N N . ASP A 1 270 ? 25.072 2.322 -31.868 1.00 94.94 270 ASP A N 1
ATOM 2202 C CA . ASP A 1 270 ? 25.801 2.482 -30.608 1.00 94.94 270 ASP A CA 1
ATOM 2203 C C . ASP A 1 270 ? 25.294 1.511 -29.532 1.00 94.94 270 ASP A C 1
ATOM 2205 O O . ASP A 1 270 ? 26.099 0.884 -28.845 1.00 94.94 270 ASP A O 1
ATOM 2209 N N . ALA A 1 271 ? 23.978 1.285 -29.464 1.00 95.56 271 ALA A N 1
ATOM 2210 C CA . ALA A 1 271 ? 23.398 0.256 -28.608 1.00 95.56 271 ALA A CA 1
ATOM 2211 C C . ALA A 1 271 ? 23.929 -1.137 -28.982 1.00 95.56 271 ALA A C 1
ATOM 2213 O O . ALA A 1 271 ? 24.384 -1.875 -28.112 1.00 95.56 271 ALA A O 1
ATOM 2214 N N . VAL A 1 272 ? 23.984 -1.487 -30.273 1.00 96.31 272 VAL A N 1
ATOM 2215 C CA . VAL A 1 272 ? 24.571 -2.764 -30.732 1.00 96.31 272 VAL A CA 1
ATOM 2216 C C . VAL A 1 272 ? 26.039 -2.899 -30.329 1.00 96.31 272 VAL A C 1
ATOM 2218 O O . VAL A 1 272 ? 26.487 -3.980 -29.955 1.00 96.31 272 VAL A O 1
ATOM 2221 N N . ARG A 1 273 ? 26.810 -1.815 -30.384 1.00 95.69 273 ARG A N 1
ATOM 2222 C CA . ARG A 1 273 ? 28.224 -1.843 -29.999 1.00 95.69 273 ARG A CA 1
ATOM 2223 C C . ARG A 1 273 ? 28.425 -2.033 -28.493 1.00 95.69 273 ARG A C 1
ATOM 2225 O O . ARG A 1 273 ? 29.390 -2.691 -28.109 1.00 95.69 273 ARG A O 1
ATOM 2232 N N . SER A 1 274 ? 27.562 -1.439 -27.674 1.00 94.06 274 SER A N 1
ATOM 2233 C CA . SER A 1 274 ? 27.794 -1.287 -26.231 1.00 94.06 274 SER A CA 1
ATOM 2234 C C . SER A 1 274 ? 26.948 -2.226 -25.364 1.00 94.06 274 SER A C 1
ATOM 2236 O O . SER A 1 274 ? 27.391 -2.635 -24.294 1.00 94.06 274 SER A O 1
ATOM 2238 N N . ALA A 1 275 ? 25.750 -2.595 -25.815 1.00 95.94 275 ALA A N 1
ATOM 2239 C CA . ALA A 1 275 ? 24.759 -3.330 -25.032 1.00 95.94 275 ALA A CA 1
ATOM 2240 C C . ALA A 1 275 ? 24.437 -4.732 -25.572 1.00 95.94 275 ALA A C 1
ATOM 2242 O O . ALA A 1 275 ? 23.742 -5.483 -24.897 1.00 95.94 275 ALA A O 1
ATOM 2243 N N . PHE A 1 276 ? 24.920 -5.119 -26.757 1.00 96.31 276 PHE A N 1
ATOM 2244 C CA . PHE A 1 276 ? 24.584 -6.423 -27.337 1.00 96.31 276 PHE A CA 1
ATOM 2245 C C . PHE A 1 276 ? 25.103 -7.581 -26.476 1.00 96.31 276 PHE A C 1
ATOM 2247 O O . PHE A 1 276 ? 26.299 -7.688 -26.194 1.00 96.31 276 PHE A O 1
ATOM 2254 N N . HIS A 1 277 ? 24.206 -8.488 -26.094 1.00 94.31 277 HIS A N 1
ATOM 2255 C CA . HIS A 1 277 ? 24.537 -9.644 -25.278 1.00 94.31 277 HIS A CA 1
ATOM 2256 C C . HIS A 1 277 ? 24.969 -10.815 -26.165 1.00 94.31 277 HIS A C 1
ATOM 2258 O O . HIS A 1 277 ? 24.142 -11.471 -26.801 1.00 94.31 277 HIS A O 1
ATOM 2264 N N . SER A 1 278 ? 26.268 -11.108 -26.218 1.00 86.69 278 SER A N 1
ATOM 2265 C CA . SER A 1 278 ? 26.746 -12.381 -26.757 1.00 86.69 278 SER A CA 1
ATOM 2266 C C . SER A 1 278 ? 26.691 -13.430 -25.652 1.00 86.69 278 SER A C 1
ATOM 2268 O O . SER A 1 278 ? 27.437 -13.300 -24.681 1.00 86.69 278 SER A O 1
ATOM 2270 N N . GLU A 1 279 ? 25.864 -14.468 -25.797 1.00 70.94 279 GLU A N 1
ATOM 2271 C CA . GLU A 1 279 ? 25.987 -15.667 -24.964 1.00 70.94 279 GLU A CA 1
ATOM 2272 C C . GLU A 1 279 ? 27.408 -16.215 -25.170 1.00 70.94 279 GLU A C 1
ATOM 2274 O O . GLU A 1 279 ? 27.720 -16.797 -26.212 1.00 70.94 279 GLU A O 1
ATOM 2279 N N . GLN A 1 280 ? 28.318 -15.973 -24.222 1.00 56.59 280 GLN A N 1
ATOM 2280 C CA . GLN A 1 280 ? 29.506 -16.805 -24.142 1.00 56.59 280 GLN A CA 1
ATOM 2281 C C . GLN A 1 280 ? 28.990 -18.179 -23.740 1.00 56.59 280 GLN A C 1
ATOM 2283 O O . GLN A 1 280 ? 28.390 -18.340 -22.682 1.00 56.59 280 GLN A O 1
ATOM 2288 N N . VAL A 1 281 ? 29.155 -19.150 -24.634 1.00 46.44 281 VAL A N 1
ATOM 2289 C CA . VAL A 1 281 ? 29.027 -20.557 -24.279 1.00 46.44 281 VAL A CA 1
ATOM 2290 C C . VAL A 1 281 ? 30.006 -20.762 -23.128 1.00 46.44 281 VAL A C 1
ATOM 2292 O O . VAL A 1 281 ? 31.217 -20.685 -23.344 1.00 46.44 281 VAL A O 1
ATOM 2295 N N . ASP A 1 282 ? 29.499 -20.972 -21.916 1.00 41.53 282 ASP A N 1
ATOM 2296 C CA . ASP A 1 282 ? 30.270 -21.608 -20.856 1.00 41.53 282 ASP A CA 1
ATOM 2297 C C . ASP A 1 282 ? 30.576 -23.027 -21.355 1.00 41.53 282 ASP A C 1
ATOM 2299 O O . ASP A 1 282 ? 29.874 -23.995 -21.064 1.00 41.53 282 ASP A O 1
ATOM 2303 N N . GLU A 1 283 ? 31.605 -23.153 -22.197 1.00 38.94 283 GLU A N 1
ATOM 2304 C CA . GLU A 1 283 ? 32.327 -24.402 -22.361 1.00 38.94 283 GLU A CA 1
ATOM 2305 C C . GLU A 1 283 ? 32.989 -24.660 -21.006 1.00 38.94 283 GLU A C 1
ATOM 2307 O O . GLU A 1 283 ? 34.146 -24.306 -20.768 1.00 38.94 283 GLU A O 1
ATOM 2312 N N . GLU A 1 284 ? 32.230 -25.266 -20.087 1.00 39.47 284 GLU A N 1
ATOM 2313 C CA . GLU A 1 284 ? 32.818 -26.123 -19.073 1.00 39.47 284 GLU A CA 1
ATOM 2314 C C . GLU A 1 284 ? 33.714 -27.099 -19.828 1.00 39.47 284 GLU A C 1
ATOM 2316 O O . GLU A 1 284 ? 33.271 -28.031 -20.502 1.00 39.47 284 GLU A O 1
ATOM 2321 N N . ILE A 1 285 ? 35.009 -26.816 -19.764 1.00 42.19 285 ILE A N 1
ATOM 2322 C CA . ILE A 1 285 ? 36.055 -27.732 -20.157 1.00 42.19 285 ILE A CA 1
ATOM 2323 C C . ILE A 1 285 ? 35.899 -28.940 -19.223 1.00 42.19 285 ILE A C 1
ATOM 2325 O O . ILE A 1 285 ? 36.484 -28.979 -18.140 1.00 42.19 285 ILE A O 1
ATOM 2329 N N . GLU A 1 286 ? 35.109 -29.934 -19.633 1.00 41.22 286 GLU A N 1
ATOM 2330 C CA . GLU A 1 286 ? 35.273 -31.311 -19.177 1.00 41.22 286 GLU A CA 1
ATOM 2331 C C . GLU A 1 286 ? 36.663 -31.755 -19.645 1.00 41.22 286 GLU A C 1
ATOM 2333 O O . GLU A 1 286 ? 36.868 -32.280 -20.742 1.00 41.22 286 GLU A O 1
ATOM 2338 N N . ILE A 1 287 ? 37.662 -31.473 -18.810 1.00 44.00 287 ILE A N 1
ATOM 2339 C CA . ILE A 1 287 ? 38.972 -32.099 -18.913 1.00 44.00 287 ILE A CA 1
ATOM 2340 C C . ILE A 1 287 ? 38.753 -33.558 -18.503 1.00 44.00 287 ILE A C 1
ATOM 2342 O O . ILE A 1 287 ? 38.589 -33.858 -17.319 1.00 44.00 287 ILE A O 1
ATOM 2346 N N . GLY A 1 288 ? 38.673 -34.434 -19.507 1.00 43.34 288 GLY A N 1
ATOM 2347 C CA . GLY A 1 288 ? 38.709 -35.889 -19.339 1.00 43.34 288 GLY A CA 1
ATOM 2348 C C . GLY A 1 288 ? 40.049 -36.425 -18.847 1.00 43.34 288 GLY A C 1
ATOM 2349 O O . GLY A 1 288 ? 41.048 -35.668 -18.820 1.00 43.34 288 GLY A O 1
#

Radius of gyration: 26.16 Å; chains: 1; bounding box: 61×58×64 Å

pLDDT: mean 91.27, std 12.64, range [38.94, 98.75]

Secondary structure (DSSP, 8-state):
-PPEEEEEEEEESS-HHHHHHHHHHHS-TTT-TT---GGGTSPPPTTSB-S---HHHHHHHTT-BHHHHIIIIISSSS--B-SSTT-PPPTT-SEEEEEEESS--HHHHHHHHHHTTTSEEEEEEEESSTTSS-EEEEEETTEEEEEEEPPTT-HHHHHHHHHHHT----EETTTTEEEEE-TTSSSEEEE-S-EEPPPB--GGGTT--EEEEEETTTTEEEEEE-S-TT---SSSS-HHHHHHHHHHH--EE--SHHHHHHHHHHT-HHHHHHH-------------